Protein AF-A0AAV9D5C4-F1 (afdb_monomer)

Mean predicted aligned error: 12.34 Å

Radius of gyration: 26.37 Å; Cα contacts (8 Å, |Δi|>4): 468; chains: 1; bounding box: 58×40×78 Å

InterPro domains:
  IPR017946 PLC-like phosphodiesterase, TIM beta/alpha-barrel domain superfamily [G3DSA:3.20.20.190] (1-104)
  IPR017946 PLC-like phosphodiesterase, TIM beta/alpha-barrel domain superfamily [G3DSA:3.20.20.190] (105-253)
  IPR017946 PLC-like phosphodiesterase, TIM beta/alpha-barrel domain superfamily [SSF51695] (3-104)
  IPR017946 PLC-like phosphodiesterase, TIM beta/alpha-barrel domain superfamily [SSF51695] (109-248)
  IPR030395 Glycerophosphodiester phosphodiesterase domain [PF03009] (116-249)
  IPR030395 Glycerophosphodiester phosphodiesterase domain [PS51704] (1-108)
  IPR030395 Glycerophosphodiester phosphodiesterase domain [PS51704] (109-254)

Secondary structure (DSSP, 8-state):
-BTTTTB-HHHHTT-HHHHHTT-SEEEEEHHHHS-B-TTS-BPPPPSHHHHHHHTT-EEEEEEE-TTS---GGGTT-HHHHHHHHHS-TTT--SEEEES-THHHHHHTS--B-BTTBTTTS-TTBHHHHHHHHHTT-SEEEEEEEE-TT--EEE-S-SBTTSSB-GGG-HHHHTT-B--TTT-SS-B-BGGGS-HHHHTTSPB----TBGGGTB-S-STTTT-S-B-BHHHHHHHHTTSS-SEEEEE-------

Structure (mmCIF, N/CA/C/O backbone):
data_AF-A0AAV9D5C4-F1
#
_entry.id   AF-A0AAV9D5C4-F1
#
loop_
_atom_site.group_PDB
_atom_site.id
_atom_site.type_symbol
_atom_site.label_atom_id
_atom_site.label_alt_id
_atom_site.label_comp_id
_atom_site.label_asym_id
_atom_site.label_entity_id
_atom_site.label_seq_id
_atom_site.pdbx_PDB_ins_code
_atom_site.Cartn_x
_atom_site.Cartn_y
_atom_site.Cartn_z
_atom_site.occupancy
_atom_site.B_iso_or_equiv
_atom_site.auth_seq_id
_atom_site.auth_comp_id
_atom_site.auth_asym_id
_atom_site.auth_atom_id
_atom_site.pdbx_PDB_model_num
ATOM 1 N N . MET A 1 1 ? -18.519 4.263 42.884 1.00 58.44 1 MET A N 1
ATOM 2 C CA . MET A 1 1 ? -19.832 4.908 42.669 1.00 58.44 1 MET A CA 1
ATOM 3 C C . MET A 1 1 ? -19.578 6.384 42.461 1.00 58.44 1 MET A C 1
ATOM 5 O O . MET A 1 1 ? -18.648 6.895 43.074 1.00 58.44 1 MET A O 1
ATOM 9 N N . GLU A 1 2 ? -20.323 7.026 41.572 1.00 62.34 2 GLU A N 1
ATOM 10 C CA . GLU A 1 2 ? -20.214 8.462 41.340 1.00 62.34 2 GLU A CA 1
ATOM 11 C C . GLU A 1 2 ? -20.940 9.206 42.490 1.00 62.34 2 GLU A C 1
ATOM 13 O O . GLU A 1 2 ? -22.081 8.849 42.806 1.00 62.34 2 GLU A O 1
ATOM 18 N N . PRO A 1 3 ? -20.288 10.163 43.183 1.00 70.81 3 PRO A N 1
ATOM 19 C CA . PRO A 1 3 ? -20.820 10.744 44.420 1.00 70.81 3 PRO A CA 1
ATOM 20 C C . PRO A 1 3 ? -22.093 11.589 44.270 1.00 70.81 3 PRO A C 1
ATOM 22 O O . PRO A 1 3 ? -22.856 11.680 45.227 1.00 70.81 3 PRO A O 1
ATOM 25 N N . SER A 1 4 ? -22.329 12.223 43.117 1.00 73.56 4 SER A N 1
ATOM 26 C CA . SER A 1 4 ? -23.465 13.138 42.917 1.00 73.56 4 SER A CA 1
ATOM 27 C C . SER A 1 4 ? -24.768 12.435 42.517 1.00 73.56 4 SER A C 1
ATOM 29 O O . SER A 1 4 ? -25.855 12.913 42.833 1.00 73.56 4 SER A O 1
ATOM 31 N N . THR A 1 5 ? -24.672 11.271 41.878 1.00 74.25 5 THR A N 1
ATOM 32 C CA . THR A 1 5 ? -25.800 10.470 41.378 1.00 74.25 5 THR A CA 1
ATOM 33 C C . THR A 1 5 ? -26.011 9.177 42.165 1.00 74.25 5 THR A C 1
ATOM 35 O O . THR A 1 5 ? -27.045 8.530 41.999 1.00 74.25 5 THR A O 1
ATOM 38 N N . ASN A 1 6 ? -25.052 8.790 43.017 1.00 82.44 6 ASN A N 1
ATOM 39 C CA . ASN A 1 6 ? -25.028 7.528 43.767 1.00 82.44 6 ASN A CA 1
ATOM 40 C C . ASN A 1 6 ? -25.216 6.280 42.876 1.00 82.44 6 ASN A C 1
ATOM 42 O O . ASN A 1 6 ? -25.772 5.265 43.295 1.00 82.44 6 ASN A O 1
ATOM 46 N N . GLN A 1 7 ? -24.764 6.360 41.622 1.00 76.19 7 GLN A N 1
ATOM 47 C CA . GLN A 1 7 ? -24.806 5.267 40.653 1.00 76.19 7 GLN A CA 1
ATOM 48 C C . GLN A 1 7 ? -23.398 4.727 40.380 1.00 76.19 7 GLN A C 1
ATOM 50 O O . GLN A 1 7 ? -22.386 5.409 40.559 1.00 76.19 7 GLN A O 1
ATOM 55 N N . SER A 1 8 ? -23.294 3.474 39.936 1.00 74.56 8 SER A N 1
ATOM 56 C CA . SER A 1 8 ? -22.035 2.974 39.376 1.00 74.56 8 SER A CA 1
ATOM 57 C C . SER A 1 8 ? -21.810 3.567 37.980 1.00 74.56 8 SER A C 1
ATOM 59 O O . SER A 1 8 ? -22.767 3.819 37.251 1.00 74.56 8 SER A O 1
ATOM 61 N N . TYR A 1 9 ? -20.551 3.735 37.565 1.00 64.50 9 TYR A N 1
ATOM 62 C CA . TYR A 1 9 ? -20.233 4.169 36.197 1.00 64.50 9 TYR A CA 1
ATOM 63 C C . TYR A 1 9 ? -20.839 3.230 35.139 1.00 64.50 9 TYR A C 1
ATOM 65 O O . TYR A 1 9 ? -21.351 3.689 34.125 1.00 64.50 9 TYR A O 1
ATOM 73 N N . ALA A 1 10 ? -20.898 1.925 35.426 1.00 66.38 10 ALA A N 1
ATOM 74 C CA . ALA A 1 10 ? -21.586 0.947 34.583 1.00 66.38 10 ALA A CA 1
ATOM 75 C C . ALA A 1 10 ? -23.109 1.181 34.484 1.00 66.38 10 ALA A C 1
ATOM 77 O O . ALA A 1 10 ? -23.705 0.881 33.455 1.00 66.38 10 ALA A O 1
ATOM 78 N N . SER A 1 11 ? -23.751 1.713 35.531 1.00 72.31 11 SER A N 1
ATOM 79 C CA . SER A 1 11 ? -25.168 2.108 35.507 1.00 72.31 11 SER A CA 1
ATOM 80 C C . SER A 1 11 ? -25.379 3.398 34.714 1.00 72.31 11 SER A C 1
ATOM 82 O O . SER A 1 11 ? -26.323 3.483 33.935 1.00 72.31 11 SER A O 1
ATOM 84 N N . LEU A 1 12 ? -24.476 4.373 34.852 1.00 67.88 12 LEU A N 1
ATOM 85 C CA . LEU A 1 12 ? -24.529 5.630 34.098 1.00 67.88 12 LEU A CA 1
ATOM 86 C C . LEU A 1 12 ? -24.355 5.399 32.590 1.00 67.88 12 LEU A C 1
ATOM 88 O O . LEU A 1 12 ? -25.081 5.995 31.797 1.00 67.88 12 LEU A O 1
ATOM 92 N N . LEU A 1 13 ? -23.486 4.462 32.193 1.00 66.94 13 LEU A N 1
ATOM 93 C CA . LEU A 1 13 ? -23.326 4.035 30.796 1.00 66.94 13 LEU A CA 1
ATOM 94 C C . LEU A 1 13 ? -24.595 3.407 30.189 1.00 66.94 13 LEU A C 1
ATOM 96 O O . LEU A 1 13 ? -24.692 3.321 28.970 1.00 66.94 13 LEU A O 1
ATOM 100 N N . LYS A 1 14 ? -25.595 3.012 30.992 1.00 73.75 14 LYS A N 1
ATOM 101 C CA . LYS A 1 14 ? -26.900 2.560 30.470 1.00 73.75 14 LYS A CA 1
ATOM 102 C C . LYS A 1 14 ? -27.813 3.714 30.049 1.00 73.75 14 LYS A C 1
ATOM 104 O O . LYS A 1 14 ? -28.819 3.465 29.394 1.00 73.75 14 LYS A O 1
ATOM 109 N N . ASN A 1 15 ? -27.490 4.957 30.414 1.00 84.25 15 ASN A N 1
ATOM 110 C CA . ASN A 1 15 ? -28.259 6.143 30.041 1.00 84.25 15 ASN A CA 1
ATOM 111 C C . ASN A 1 15 ? -27.401 7.135 29.242 1.00 84.25 15 ASN A C 1
ATOM 113 O O . ASN A 1 15 ? -27.129 8.260 29.664 1.00 84.25 15 ASN A O 1
ATOM 117 N N . LEU A 1 16 ? -26.977 6.701 28.055 1.00 87.31 16 LEU A N 1
ATOM 118 C CA . LEU A 1 16 ? -26.152 7.500 27.145 1.00 87.31 16 LEU A CA 1
ATOM 119 C C . LEU A 1 16 ? -26.854 8.792 26.695 1.00 87.31 16 LEU A C 1
ATOM 121 O O . LEU A 1 16 ? -26.194 9.803 26.480 1.00 87.31 16 LEU A O 1
ATOM 125 N N . THR A 1 17 ? -28.188 8.802 26.630 1.00 86.19 17 THR A N 1
ATOM 126 C CA . THR A 1 17 ? -28.969 10.008 26.314 1.00 86.19 17 THR A CA 1
ATOM 127 C C . THR A 1 17 ? -28.805 11.095 27.375 1.00 86.19 17 THR A C 1
ATOM 129 O O . THR A 1 17 ? -28.711 12.268 27.026 1.00 86.19 17 THR A O 1
ATOM 132 N N . PHE A 1 18 ? -28.722 10.728 28.658 1.00 85.50 18 PHE A N 1
ATOM 133 C CA . PHE A 1 18 ? -28.401 11.680 29.721 1.00 85.50 18 PHE A CA 1
ATOM 134 C C . PHE A 1 18 ? -26.956 12.175 29.615 1.00 85.50 18 PHE A C 1
ATOM 136 O O . PHE A 1 18 ? -26.721 13.374 29.692 1.00 85.50 18 PHE A O 1
ATOM 143 N N . ILE A 1 19 ? -25.991 11.283 29.361 1.00 84.94 19 ILE A N 1
ATOM 144 C CA . ILE A 1 19 ? -24.582 11.678 29.174 1.00 84.94 19 ILE A CA 1
ATOM 145 C C . ILE A 1 19 ? -24.438 12.684 28.023 1.00 84.94 19 ILE A C 1
ATOM 147 O O . ILE A 1 19 ? -23.718 13.677 28.140 1.00 84.94 19 ILE A O 1
ATOM 151 N N . LYS A 1 20 ? -25.195 12.490 26.938 1.00 89.56 20 LYS A N 1
ATOM 152 C CA . LYS A 1 20 ? -25.193 13.397 25.789 1.00 89.56 20 LYS A CA 1
ATOM 153 C C . LYS A 1 20 ? -25.589 14.837 26.127 1.00 89.56 20 LYS A C 1
ATOM 155 O O . LYS A 1 20 ? -25.179 15.750 25.413 1.00 89.56 20 LYS A O 1
ATOM 160 N N . THR A 1 21 ? -26.342 15.083 27.201 1.00 89.12 21 THR A N 1
ATOM 161 C CA . THR A 1 21 ? -26.753 16.454 27.549 1.00 89.12 21 THR A CA 1
ATOM 162 C C . THR A 1 21 ? -25.593 17.319 28.038 1.00 89.12 21 THR A C 1
ATOM 164 O O . THR A 1 21 ? -25.740 18.537 28.091 1.00 89.12 21 THR A O 1
ATOM 167 N N . PHE A 1 22 ? -24.464 16.716 28.419 1.00 86.00 22 PHE A N 1
ATOM 168 C CA . PHE A 1 22 ? -23.297 17.435 28.939 1.00 86.00 22 PHE A CA 1
ATOM 169 C C . PHE A 1 22 ? -21.955 16.984 28.343 1.00 86.00 22 PHE A C 1
ATOM 171 O O . PHE A 1 22 ? -20.938 17.616 28.622 1.00 86.00 22 PHE A O 1
ATOM 178 N N . ALA A 1 23 ? -21.928 15.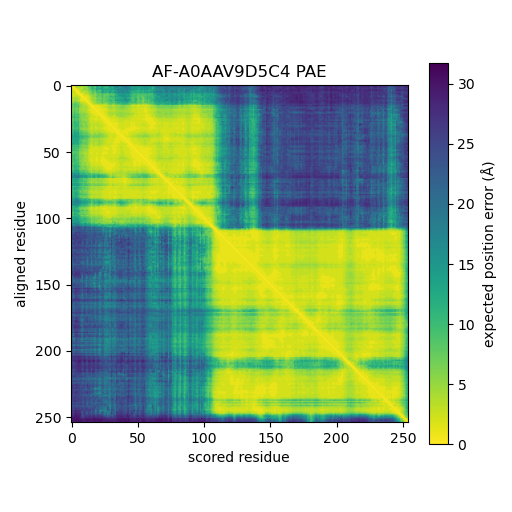932 27.521 1.00 85.62 23 ALA A N 1
ATOM 179 C CA . ALA A 1 23 ? -20.723 15.442 26.860 1.00 85.62 23 ALA A CA 1
ATOM 180 C C . ALA A 1 23 ? -20.915 15.297 25.344 1.00 85.62 23 ALA A C 1
ATOM 182 O O . ALA A 1 23 ? -21.981 14.912 24.858 1.00 85.62 23 ALA A O 1
ATOM 183 N N . SER A 1 24 ? -19.851 15.571 24.587 1.00 89.00 24 SER A N 1
ATOM 184 C CA . SER A 1 24 ? -19.804 15.304 23.142 1.00 89.00 24 SER A CA 1
ATOM 185 C C . SER A 1 24 ? -19.329 13.890 22.824 1.00 89.00 24 SER A C 1
ATOM 187 O O . SER A 1 24 ? -19.754 13.340 21.812 1.00 89.00 24 SER A O 1
ATOM 189 N N . GLY A 1 25 ? -18.538 13.283 23.713 1.00 89.12 25 GLY A N 1
ATOM 190 C CA . GLY A 1 25 ? -18.067 11.915 23.566 1.00 89.12 25 GLY A CA 1
ATOM 191 C C . GLY A 1 25 ? -17.712 11.245 24.887 1.00 89.12 25 GLY A C 1
ATOM 192 O O . GLY A 1 25 ? -17.695 11.885 25.941 1.00 89.12 25 GLY A O 1
ATOM 193 N N . ILE A 1 26 ? -17.449 9.943 24.818 1.00 90.44 26 ILE A N 1
ATOM 194 C CA . ILE A 1 26 ? -17.077 9.095 25.953 1.00 90.44 26 ILE A CA 1
ATOM 195 C C . ILE A 1 26 ? -15.775 8.349 25.667 1.00 90.44 26 ILE A C 1
ATOM 197 O O . ILE A 1 26 ? -15.531 7.923 24.543 1.00 90.44 26 ILE A O 1
ATOM 201 N N . LEU A 1 27 ? -14.957 8.157 26.699 1.00 89.50 27 LEU A N 1
ATOM 202 C CA . LEU A 1 27 ? -13.777 7.296 26.658 1.00 89.50 27 LEU A CA 1
ATOM 203 C C . LEU A 1 27 ? -14.086 6.015 27.436 1.00 89.50 27 LEU A C 1
ATOM 205 O O . LEU A 1 27 ? -14.497 6.092 28.596 1.00 89.50 27 LEU A O 1
ATOM 209 N N . VAL A 1 28 ? -13.911 4.853 26.810 1.00 91.31 28 VAL A N 1
ATOM 210 C CA . VAL A 1 28 ? -14.210 3.551 27.421 1.00 91.31 28 VAL A CA 1
ATOM 211 C C . VAL A 1 28 ? -13.006 2.605 27.347 1.00 91.31 28 VAL A C 1
ATOM 213 O O . VAL A 1 28 ? -12.324 2.572 26.322 1.00 91.31 28 VAL A O 1
ATOM 216 N N . PRO A 1 29 ? -12.746 1.791 28.387 1.00 91.56 29 PRO A N 1
ATOM 217 C CA . PRO A 1 29 ? -11.733 0.741 28.324 1.00 91.56 29 PRO A CA 1
ATOM 218 C C . PRO A 1 29 ? -11.971 -0.214 27.155 1.00 91.56 29 PRO A C 1
ATOM 220 O O . PRO A 1 29 ? -13.111 -0.623 26.910 1.00 91.56 29 PRO A O 1
ATOM 223 N N . LYS A 1 30 ? -10.903 -0.630 26.466 1.00 91.44 30 LYS A N 1
ATOM 224 C CA . LYS A 1 30 ? -10.995 -1.516 25.295 1.00 91.44 30 LYS A CA 1
ATOM 225 C C . LYS A 1 30 ? -11.783 -2.812 25.552 1.00 91.44 30 LYS A C 1
ATOM 227 O O . LYS A 1 30 ? -12.552 -3.247 24.696 1.00 91.44 30 LYS A O 1
ATOM 232 N N . TYR A 1 31 ? -11.707 -3.353 26.770 1.00 91.12 31 TYR A N 1
ATOM 233 C CA . TYR A 1 31 ? -12.421 -4.568 27.194 1.00 91.12 31 TYR A CA 1
ATOM 234 C C . TYR A 1 31 ? -13.945 -4.413 27.307 1.00 91.12 31 TYR A C 1
ATOM 236 O O . TYR A 1 31 ? -14.665 -5.403 27.401 1.00 91.12 31 TYR A O 1
ATOM 244 N N . TYR A 1 32 ? -14.462 -3.182 27.313 1.00 90.88 32 TYR A N 1
ATOM 245 C CA . TYR A 1 32 ? -15.906 -2.927 27.325 1.00 90.88 32 TYR A CA 1
ATOM 246 C C . TYR A 1 32 ? -16.488 -2.991 25.909 1.00 90.88 32 TYR A C 1
ATOM 248 O O . TYR A 1 32 ? -17.692 -3.180 25.750 1.00 90.88 32 TYR A O 1
ATOM 256 N N . ILE A 1 33 ? -15.640 -2.833 24.891 1.00 92.56 33 ILE A N 1
ATOM 257 C CA . ILE A 1 33 ? -15.990 -2.942 23.474 1.00 92.56 33 ILE A CA 1
ATOM 258 C C . ILE A 1 33 ? -15.790 -4.389 23.019 1.00 92.56 33 ILE A C 1
ATOM 260 O O . ILE A 1 33 ? -16.729 -5.020 22.531 1.00 92.56 33 ILE A O 1
ATOM 264 N N . TRP A 1 34 ? -14.585 -4.914 23.246 1.00 93.19 34 TRP A N 1
ATOM 265 C CA . TRP A 1 34 ? -14.177 -6.278 22.933 1.00 93.19 34 TRP A CA 1
ATOM 266 C C . TRP A 1 34 ? -13.792 -7.004 24.226 1.00 93.19 34 TRP A C 1
ATOM 268 O O . TRP A 1 34 ? -12.644 -6.898 24.667 1.00 93.19 34 TRP A O 1
ATOM 278 N N . PRO A 1 35 ? -14.733 -7.713 24.875 1.00 93.75 35 PRO A N 1
ATOM 279 C CA . PRO A 1 35 ? -14.427 -8.445 26.094 1.00 93.75 35 PRO A CA 1
ATOM 280 C C . PRO A 1 35 ? -13.388 -9.536 25.834 1.00 93.75 35 PRO A C 1
ATOM 282 O O . PRO A 1 35 ? -13.275 -10.065 24.727 1.00 93.75 35 PRO A O 1
ATOM 285 N N . VAL A 1 36 ? -12.608 -9.858 26.862 1.00 92.06 36 VAL A N 1
ATOM 286 C CA . VAL A 1 36 ? -11.533 -10.849 26.787 1.00 92.06 36 VAL A CA 1
ATOM 287 C C . VAL A 1 36 ? -11.752 -11.893 27.872 1.00 92.06 36 VAL A C 1
ATOM 289 O O . VAL A 1 36 ? -11.881 -11.568 29.052 1.00 92.06 36 VAL A O 1
ATOM 292 N N . SER A 1 37 ? -11.788 -13.156 27.458 1.00 92.38 37 SER A N 1
ATOM 293 C CA . SER A 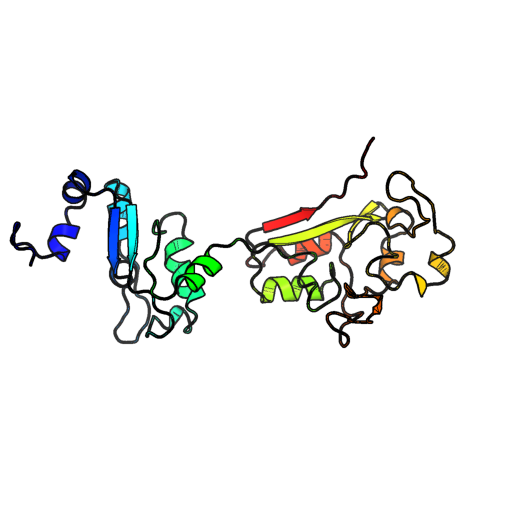1 37 ? -11.908 -14.308 28.350 1.00 92.38 37 SER A CA 1
ATOM 294 C C . SER A 1 37 ? -10.697 -14.424 29.293 1.00 92.38 37 SER A C 1
ATOM 296 O O . SER A 1 37 ? -9.609 -13.940 28.970 1.00 92.38 37 SER A O 1
ATOM 298 N N . PRO A 1 38 ? -10.804 -15.152 30.422 1.00 91.56 38 PRO A N 1
ATOM 299 C CA . PRO A 1 38 ? -9.662 -15.408 31.308 1.00 91.56 38 PRO A CA 1
ATOM 300 C C . PRO A 1 38 ? -8.469 -16.101 30.628 1.00 91.56 38 PRO A C 1
ATOM 302 O O . PRO A 1 38 ? -7.352 -16.044 31.131 1.00 91.56 38 PRO A O 1
ATOM 305 N N . THR A 1 39 ? -8.697 -16.753 29.485 1.00 90.00 39 THR A N 1
ATOM 306 C CA . THR A 1 39 ? -7.664 -17.368 28.639 1.00 90.00 39 THR A CA 1
ATOM 307 C C . THR A 1 39 ? -7.045 -16.405 27.618 1.00 90.00 39 THR A C 1
ATOM 309 O O . THR A 1 39 ? -6.319 -16.854 26.738 1.00 90.00 39 THR A O 1
ATOM 312 N N . LEU A 1 40 ? -7.326 -15.101 27.727 1.00 84.75 40 LEU A N 1
ATOM 313 C CA . LEU A 1 40 ? -6.828 -14.029 26.858 1.00 84.75 40 LEU A CA 1
ATOM 314 C C . LEU A 1 40 ? -7.281 -14.125 25.392 1.00 84.75 40 LEU A C 1
ATOM 316 O O . LEU A 1 40 ? -6.570 -13.695 24.492 1.00 84.75 40 LEU A O 1
ATOM 320 N N . TYR A 1 41 ? -8.484 -14.640 25.139 1.00 90.19 41 TYR A N 1
ATOM 321 C CA . TYR A 1 41 ? -9.107 -14.611 23.809 1.00 90.19 41 TYR A CA 1
ATOM 322 C C . TYR A 1 41 ? -10.307 -13.671 23.778 1.00 90.19 41 TYR A C 1
ATOM 324 O O . TYR A 1 41 ? -11.047 -13.603 24.761 1.00 90.19 41 TYR A O 1
ATOM 332 N N . LEU A 1 42 ? -10.499 -12.990 22.647 1.00 91.25 42 LEU A N 1
ATOM 333 C CA . LEU A 1 42 ? -11.642 -12.118 22.388 1.00 91.25 42 LEU A CA 1
ATOM 334 C C . LEU A 1 42 ? -12.956 -12.896 22.485 1.00 91.25 42 LEU A C 1
ATOM 336 O O . LEU A 1 42 ? -13.090 -14.002 21.958 1.00 91.25 42 LEU A O 1
ATOM 340 N N . GLU A 1 43 ? -13.936 -12.271 23.115 1.00 93.94 43 GLU A N 1
ATOM 341 C CA . GLU A 1 43 ? -15.334 -12.684 23.140 1.00 93.94 43 GLU A CA 1
ATOM 342 C C . GLU A 1 43 ? -16.157 -11.814 22.169 1.00 93.94 43 GLU A C 1
ATOM 344 O O . GLU A 1 43 ? -15.638 -10.840 21.608 1.00 93.94 43 GLU A O 1
ATOM 349 N N . PRO A 1 44 ? -17.442 -12.138 21.922 1.00 93.31 44 PRO A N 1
ATOM 350 C CA . PRO A 1 44 ? -18.288 -11.310 21.071 1.00 93.31 44 PRO A CA 1
ATOM 351 C C . PRO A 1 44 ? -18.325 -9.843 21.526 1.00 93.31 44 PRO A C 1
ATOM 353 O O . PRO A 1 44 ? -18.531 -9.556 22.707 1.00 93.31 44 PRO A O 1
ATOM 356 N N . ARG A 1 45 ? -18.167 -8.917 20.569 1.00 91.31 45 ARG A N 1
ATOM 357 C CA . ARG A 1 45 ? -18.254 -7.470 20.821 1.00 91.31 45 ARG A CA 1
ATOM 358 C C . ARG A 1 45 ? -19.576 -7.068 21.462 1.00 91.31 45 ARG A C 1
ATOM 360 O O . ARG A 1 45 ? -20.631 -7.624 21.149 1.00 91.31 45 ARG A O 1
ATOM 367 N N . THR A 1 46 ? -19.522 -6.049 22.310 1.00 92.38 46 THR A N 1
ATOM 368 C CA . THR A 1 46 ? -20.714 -5.459 22.931 1.00 92.38 46 THR A CA 1
ATOM 369 C C . THR A 1 46 ? -21.387 -4.447 21.996 1.00 92.38 46 THR A C 1
ATOM 371 O O . THR A 1 46 ? -20.860 -4.098 20.945 1.00 92.38 46 THR A O 1
ATOM 374 N N . SER A 1 47 ? -22.562 -3.932 22.368 1.00 92.81 47 SER A N 1
ATOM 375 C CA . SER A 1 47 ? -23.264 -2.894 21.598 1.00 92.81 47 SER A CA 1
ATOM 376 C C . SER A 1 47 ? -22.792 -1.465 21.896 1.00 92.81 47 SER A C 1
ATOM 378 O O . SER A 1 47 ? -23.305 -0.526 21.285 1.00 92.81 47 SER A O 1
ATOM 380 N N . VAL A 1 48 ? -21.814 -1.271 22.794 1.00 91.31 48 VAL A N 1
ATOM 381 C CA . VAL A 1 48 ? -21.483 0.047 23.372 1.00 91.31 48 VAL A CA 1
ATOM 382 C C . VAL A 1 48 ? -21.155 1.112 22.320 1.00 91.31 48 VAL A C 1
ATOM 384 O O . VAL A 1 48 ? -21.626 2.241 22.434 1.00 91.31 48 VAL A O 1
ATOM 387 N N . VAL A 1 49 ? -20.424 0.746 21.260 1.00 92.56 49 VAL A N 1
ATOM 388 C CA . VAL A 1 49 ? -20.083 1.657 20.153 1.00 92.56 49 VAL A CA 1
ATOM 389 C C . VAL A 1 49 ? -21.341 2.098 19.414 1.00 92.56 49 VAL A C 1
ATOM 391 O O . VAL A 1 49 ? -21.584 3.290 19.227 1.00 92.56 49 VAL A O 1
ATOM 394 N N . THR A 1 50 ? -22.186 1.137 19.037 1.00 93.12 50 THR A N 1
ATOM 395 C CA . THR A 1 50 ? -23.428 1.431 18.316 1.00 93.12 50 THR A CA 1
ATOM 396 C C . THR A 1 50 ? -24.421 2.217 19.166 1.00 93.12 50 THR A C 1
ATOM 398 O O . THR A 1 50 ? -25.117 3.085 18.642 1.00 93.12 50 THR A O 1
ATOM 401 N N . ASP A 1 51 ? -24.477 1.957 20.472 1.00 92.69 51 ASP A N 1
ATOM 402 C CA . ASP A 1 51 ? -25.385 2.642 21.388 1.00 92.69 51 ASP A CA 1
ATOM 403 C C . ASP A 1 51 ? -24.935 4.090 21.642 1.00 92.69 51 ASP A C 1
ATOM 405 O O . ASP A 1 51 ? -25.770 4.996 21.628 1.00 92.69 51 ASP A O 1
ATOM 409 N N . ALA A 1 52 ? -23.625 4.339 21.780 1.00 91.81 52 ALA A N 1
ATOM 410 C CA . ALA A 1 52 ? -23.065 5.690 21.886 1.00 91.81 52 ALA A CA 1
ATOM 411 C C . ALA A 1 52 ? -23.351 6.516 20.630 1.00 91.81 52 ALA A C 1
ATOM 413 O O . ALA A 1 52 ? -23.886 7.625 20.720 1.00 91.81 52 ALA A O 1
ATOM 414 N N . ARG A 1 53 ? -23.117 5.930 19.452 1.00 91.62 53 ARG A N 1
ATOM 415 C CA . ARG A 1 53 ? -23.387 6.581 18.169 1.00 91.62 53 ARG A CA 1
ATOM 416 C C . ARG A 1 53 ? -24.874 6.899 17.985 1.00 91.62 53 ARG A C 1
ATOM 418 O O . ARG A 1 53 ? -25.211 8.013 17.590 1.00 91.62 53 ARG A O 1
ATOM 425 N N . LYS A 1 54 ? -25.781 5.979 18.344 1.00 93.06 54 LYS A N 1
ATOM 426 C CA . LYS A 1 54 ? -27.240 6.230 18.346 1.00 93.06 54 LYS A CA 1
ATOM 427 C C . LYS A 1 54 ? -27.648 7.354 19.300 1.00 93.06 54 LYS A C 1
ATOM 429 O O . LYS A 1 54 ? -28.590 8.083 19.005 1.00 93.06 54 LYS A O 1
ATOM 434 N N . ALA A 1 55 ? -26.949 7.504 20.424 1.00 93.12 55 ALA A N 1
ATOM 435 C CA . ALA A 1 55 ? -27.150 8.607 21.360 1.00 93.12 55 ALA A CA 1
ATOM 436 C C . ALA A 1 55 ? -26.500 9.930 20.899 1.00 93.12 55 ALA A C 1
ATOM 438 O O . ALA A 1 55 ? -26.642 10.941 21.584 1.00 93.12 55 ALA A O 1
ATOM 439 N N . GLY A 1 56 ? -25.804 9.951 19.755 1.00 93.06 56 GLY A N 1
ATOM 440 C CA . GLY A 1 56 ? -25.114 11.131 19.227 1.00 93.06 56 GLY A CA 1
ATOM 441 C C . GLY A 1 56 ? -23.820 11.480 19.968 1.00 93.06 56 GLY A C 1
ATOM 442 O O . GLY A 1 56 ? -23.419 12.648 19.975 1.00 93.06 56 GLY A O 1
ATOM 443 N N . LEU A 1 57 ? -23.208 10.506 20.642 1.00 92.00 57 LEU A N 1
ATOM 444 C CA . LEU A 1 57 ? -21.913 10.633 21.306 1.00 92.00 57 LEU A CA 1
ATOM 445 C C . LEU A 1 57 ? -20.804 10.089 20.404 1.00 92.00 57 LEU A C 1
ATOM 447 O O . LEU A 1 57 ? -20.956 9.017 19.820 1.00 92.00 57 LEU A O 1
ATOM 451 N N . GLU A 1 58 ? -19.681 10.800 20.360 1.00 92.56 58 GLU A N 1
ATOM 452 C CA . GLU A 1 58 ? -18.406 10.221 19.933 1.00 92.56 58 GLU A CA 1
ATOM 453 C C . GLU A 1 58 ? -17.954 9.176 20.966 1.00 92.56 58 GLU A C 1
ATOM 455 O O . GLU A 1 58 ? -18.239 9.290 22.163 1.00 92.56 58 GLU A O 1
ATOM 460 N N . ILE A 1 59 ? -17.239 8.151 20.531 1.00 92.81 59 ILE A N 1
ATOM 461 C CA . ILE A 1 59 ? -16.702 7.110 21.398 1.00 92.81 59 ILE A CA 1
ATOM 462 C C . ILE A 1 59 ? -15.226 6.889 21.107 1.00 92.81 59 ILE A C 1
ATOM 464 O O . ILE A 1 59 ? -14.820 6.695 19.970 1.00 92.81 59 ILE A O 1
ATOM 468 N N . TYR A 1 60 ? -14.430 6.880 22.166 1.00 93.50 60 TYR A N 1
ATOM 469 C CA . TYR A 1 60 ? -12.991 6.677 22.134 1.00 93.50 60 TYR A CA 1
ATOM 470 C C . TYR A 1 60 ? -12.644 5.454 22.983 1.00 93.50 60 TYR A C 1
ATOM 472 O O . TYR A 1 60 ? -13.254 5.235 24.033 1.00 93.50 60 TYR A O 1
ATOM 480 N N . ALA A 1 61 ? -11.661 4.661 22.564 1.00 93.25 61 ALA A N 1
ATOM 481 C CA . ALA A 1 61 ? -11.209 3.494 23.322 1.00 93.25 61 ALA A CA 1
ATOM 482 C C . ALA A 1 61 ? -9.898 3.785 24.073 1.00 93.25 61 ALA A C 1
ATOM 484 O O . ALA A 1 61 ? -9.007 4.431 23.531 1.00 93.25 61 ALA A O 1
ATOM 485 N N . SER A 1 62 ? -9.756 3.305 25.307 1.00 90.75 62 SER A N 1
ATOM 486 C CA . SER A 1 62 ? -8.551 3.472 26.135 1.00 90.75 62 SER A CA 1
ATOM 487 C C . SER A 1 62 ? -7.891 2.143 26.499 1.00 90.75 62 SER A C 1
ATOM 489 O O . SER A 1 62 ? -8.434 1.075 26.223 1.00 90.75 62 SER A O 1
ATOM 491 N N . GLU A 1 63 ? -6.756 2.229 27.202 1.00 88.25 63 GLU A N 1
ATOM 492 C CA . GLU A 1 63 ? -5.957 1.091 27.695 1.00 88.25 63 GLU A CA 1
ATOM 493 C C . GLU A 1 63 ? -5.190 0.348 26.591 1.00 88.25 63 GLU A C 1
ATOM 495 O O . GLU A 1 63 ? -5.011 -0.873 26.628 1.00 88.25 63 GLU A O 1
ATOM 500 N N . PHE A 1 64 ? -4.709 1.100 25.601 1.00 88.75 64 PHE A N 1
ATOM 501 C CA . PHE A 1 64 ? -3.772 0.585 24.612 1.00 88.75 64 PHE A CA 1
ATOM 502 C C . PHE A 1 64 ? -2.329 0.840 25.041 1.00 88.75 64 PHE A C 1
ATOM 504 O O . PHE A 1 64 ? -1.923 1.984 25.255 1.00 88.75 64 PHE A O 1
ATOM 511 N N . ALA A 1 65 ? -1.555 -0.237 25.107 1.00 86.00 65 ALA A N 1
ATOM 512 C CA . ALA A 1 65 ? -0.140 -0.220 25.433 1.00 86.00 65 ALA A CA 1
ATOM 513 C C . ALA A 1 65 ? 0.557 -1.371 24.700 1.00 86.00 65 ALA A C 1
ATOM 515 O O . ALA A 1 65 ? 0.029 -2.482 24.645 1.00 86.00 65 ALA A O 1
ATOM 516 N N . ASN A 1 66 ? 1.732 -1.106 24.128 1.00 82.19 66 ASN A N 1
ATOM 517 C CA . ASN A 1 66 ? 2.468 -2.095 23.336 1.00 82.19 66 ASN A CA 1
ATOM 518 C C . ASN A 1 66 ? 3.176 -3.143 24.212 1.00 82.19 66 ASN A C 1
ATOM 520 O O . ASN A 1 66 ? 3.503 -4.227 23.741 1.00 82.19 66 ASN A O 1
ATOM 524 N N . ASP A 1 67 ? 3.452 -2.800 25.466 1.00 82.69 67 ASP A N 1
ATOM 525 C CA . ASP A 1 67 ? 4.197 -3.581 26.456 1.00 82.69 67 ASP A CA 1
ATOM 526 C C . ASP A 1 67 ? 3.286 -4.236 27.512 1.00 82.69 67 ASP A C 1
ATOM 528 O O . ASP A 1 67 ? 3.759 -4.762 28.522 1.00 82.69 67 ASP A O 1
ATOM 532 N N . ALA A 1 68 ? 1.975 -4.238 27.267 1.00 78.62 68 ALA A N 1
ATOM 533 C CA . ALA A 1 68 ? 0.976 -4.890 28.101 1.00 78.62 68 ALA A CA 1
ATOM 534 C C . ALA A 1 68 ? 0.456 -6.186 27.460 1.00 78.62 68 ALA A C 1
ATOM 536 O O . ALA A 1 68 ? 0.625 -6.443 26.271 1.00 78.62 68 ALA A O 1
ATOM 537 N N . HIS A 1 69 ? -0.222 -7.010 28.260 1.00 72.31 69 HIS A N 1
ATOM 538 C CA . HIS A 1 69 ? -0.923 -8.181 27.738 1.00 72.31 69 HIS A CA 1
ATOM 539 C C . HIS A 1 69 ? -2.220 -7.737 27.051 1.00 72.31 69 HIS A C 1
ATOM 541 O O . HIS A 1 69 ? -3.014 -6.996 27.630 1.00 72.31 69 HIS A O 1
ATOM 547 N N . PHE A 1 70 ? -2.451 -8.230 25.840 1.00 82.06 70 PHE A N 1
ATOM 548 C CA . PHE A 1 70 ? -3.702 -8.090 25.098 1.00 82.06 70 PHE A CA 1
ATOM 549 C C . PHE A 1 70 ? -4.079 -9.426 24.449 1.00 82.06 70 PHE A C 1
ATOM 551 O O . PHE A 1 70 ? -3.352 -10.413 24.578 1.00 82.06 70 PHE A O 1
ATOM 558 N N . ALA A 1 71 ? -5.257 -9.492 23.827 1.00 87.06 71 ALA A N 1
ATOM 559 C CA . ALA A 1 71 ? -5.829 -10.757 23.381 1.00 87.06 71 ALA A CA 1
ATOM 560 C C . ALA A 1 71 ? -4.932 -11.497 22.369 1.00 87.06 71 ALA A C 1
ATOM 562 O O . ALA A 1 71 ? -4.429 -10.909 21.411 1.00 87.06 71 ALA A O 1
ATOM 563 N N . TYR A 1 72 ? -4.807 -12.817 22.528 1.00 86.88 72 TYR A N 1
ATOM 564 C CA . TYR A 1 72 ? -4.022 -13.690 21.649 1.00 86.88 72 TYR A CA 1
ATOM 565 C C . TYR A 1 72 ? -4.532 -13.736 20.212 1.00 86.88 72 TYR A C 1
ATOM 567 O O . TYR A 1 72 ? -3.775 -14.087 19.311 1.00 86.88 72 TYR A O 1
ATOM 575 N N . ASN A 1 73 ? -5.773 -13.313 19.968 1.00 89.25 73 ASN A N 1
ATOM 576 C CA . ASN A 1 73 ? -6.304 -13.109 18.622 1.00 89.25 73 ASN A CA 1
ATOM 577 C C . ASN A 1 73 ? -5.437 -12.160 17.783 1.00 89.25 73 ASN A C 1
ATOM 579 O O . ASN A 1 73 ? -5.354 -12.340 16.573 1.00 89.25 73 ASN A O 1
ATOM 583 N N . TYR A 1 74 ? -4.772 -11.192 18.418 1.00 85.38 74 TYR A N 1
ATOM 584 C CA . TYR A 1 74 ? -3.875 -10.255 17.744 1.00 85.38 74 TYR A CA 1
ATOM 585 C C . TYR A 1 74 ? -2.433 -10.769 17.656 1.00 85.38 74 TYR A C 1
ATOM 587 O O . TYR A 1 74 ? -1.578 -10.077 17.127 1.00 85.38 74 TYR A O 1
ATOM 595 N N . SER A 1 75 ? -2.126 -11.969 18.165 1.00 83.44 75 SER A N 1
ATOM 596 C CA . SER A 1 75 ? -0.778 -12.564 18.130 1.00 83.44 75 SER A CA 1
ATOM 597 C C . SER A 1 75 ? 0.335 -11.649 18.669 1.00 83.44 75 SER A C 1
ATOM 599 O O . SER A 1 75 ? 1.452 -11.672 18.160 1.00 83.44 75 SER A O 1
ATOM 601 N N . TYR A 1 76 ? 0.039 -10.853 19.703 1.00 76.19 76 TYR A N 1
ATOM 602 C CA . TYR A 1 76 ? 0.941 -9.827 20.251 1.00 76.19 76 TYR A CA 1
ATOM 603 C C . TYR A 1 76 ? 1.361 -8.727 19.258 1.00 76.19 76 TYR A C 1
ATOM 605 O O . TYR A 1 76 ? 2.325 -8.008 19.512 1.00 76.19 76 TYR A O 1
ATOM 613 N N . ASP A 1 77 ? 0.634 -8.559 18.155 1.00 86.62 77 ASP A N 1
ATOM 614 C CA . ASP A 1 77 ? 0.789 -7.426 17.253 1.00 86.62 77 ASP A CA 1
ATOM 615 C C . ASP A 1 77 ? -0.096 -6.256 17.726 1.00 86.62 77 ASP A C 1
ATOM 617 O O . ASP A 1 77 ? -1.329 -6.334 17.637 1.00 86.62 77 ASP A O 1
ATOM 621 N N . PRO A 1 78 ? 0.497 -5.161 18.237 1.00 86.81 78 PRO A N 1
ATOM 622 C CA . PRO A 1 78 ? -0.279 -4.022 18.691 1.00 86.81 78 PRO A CA 1
ATOM 623 C C . PRO A 1 78 ? -0.980 -3.318 17.523 1.00 86.81 78 PRO A C 1
ATOM 625 O O . PRO A 1 78 ? -2.086 -2.827 17.714 1.00 86.81 78 PRO A O 1
ATOM 628 N N . ILE A 1 79 ? -0.412 -3.306 16.308 1.00 88.31 79 ILE A N 1
ATOM 629 C CA . ILE A 1 79 ? -1.047 -2.693 15.127 1.00 88.31 79 ILE A CA 1
ATOM 630 C C . ILE A 1 79 ? -2.352 -3.420 14.798 1.00 88.31 79 ILE A C 1
ATOM 632 O O . ILE A 1 79 ? -3.385 -2.771 14.626 1.00 88.31 79 ILE A O 1
ATOM 636 N N . ALA A 1 80 ? -2.327 -4.756 14.789 1.00 88.69 80 ALA A N 1
ATOM 637 C CA . ALA A 1 80 ? -3.525 -5.570 14.596 1.00 88.69 80 ALA A CA 1
ATOM 638 C C . ALA A 1 80 ? -4.590 -5.299 15.674 1.00 88.69 80 ALA A C 1
ATOM 640 O O . ALA A 1 80 ? -5.779 -5.218 15.353 1.00 88.69 80 ALA A O 1
ATOM 641 N N . GLU A 1 81 ? -4.174 -5.101 16.934 1.00 91.75 81 GLU A N 1
ATOM 642 C CA . GLU A 1 81 ? -5.085 -4.672 17.997 1.00 91.75 81 GLU A CA 1
ATOM 643 C C . GLU A 1 81 ? -5.717 -3.315 17.660 1.00 91.75 81 GLU A C 1
ATOM 645 O O . GLU A 1 81 ? -6.941 -3.245 17.610 1.00 91.75 81 GLU A O 1
ATOM 650 N N . TYR A 1 82 ? -4.943 -2.259 17.375 1.00 91.00 82 TYR A N 1
ATOM 651 C CA . TYR A 1 82 ? -5.508 -0.934 17.060 1.00 91.00 82 TYR A CA 1
ATOM 652 C C . TYR A 1 82 ? -6.493 -0.996 15.889 1.00 91.00 82 TYR A C 1
ATOM 654 O O . TYR A 1 82 ? -7.606 -0.478 16.007 1.00 91.00 82 TYR A O 1
ATOM 662 N N . LEU A 1 83 ? -6.127 -1.679 14.798 1.00 87.94 83 LEU A N 1
ATOM 663 C CA . LEU A 1 83 ? -6.966 -1.827 13.604 1.00 87.94 83 LEU A CA 1
ATOM 664 C C . LEU A 1 83 ? -8.339 -2.437 13.919 1.00 87.94 83 LEU A C 1
ATOM 666 O O . LEU A 1 83 ? -9.341 -1.998 13.355 1.00 87.94 83 LEU A O 1
ATOM 670 N N . SER A 1 84 ? -8.425 -3.381 14.860 1.00 89.81 84 SER A N 1
ATOM 671 C CA . SER A 1 84 ? -9.696 -4.018 15.247 1.00 89.81 84 SER A CA 1
ATOM 672 C C . SER A 1 84 ? -10.726 -3.064 15.876 1.00 89.81 84 SER A C 1
ATOM 674 O O . SER A 1 84 ? -11.915 -3.387 15.936 1.00 89.81 84 SER A O 1
ATOM 676 N N . PHE A 1 85 ? -10.289 -1.887 16.336 1.00 91.56 85 PHE A N 1
ATOM 677 C CA . PHE A 1 85 ? -11.157 -0.855 16.906 1.00 91.56 85 PHE A CA 1
ATOM 678 C C . PHE A 1 85 ? -11.503 0.252 15.909 1.00 91.56 85 PHE A C 1
ATOM 680 O O . PHE A 1 85 ? -12.469 0.970 16.147 1.00 91.56 85 PHE A O 1
ATOM 687 N N . ILE A 1 86 ? -10.747 0.412 14.818 1.00 87.94 86 ILE A N 1
ATOM 688 C CA . ILE A 1 86 ? -10.862 1.578 13.921 1.00 87.94 86 ILE A CA 1
ATOM 689 C C . ILE A 1 86 ? -11.156 1.231 12.455 1.00 87.94 86 ILE A C 1
ATOM 691 O O . ILE A 1 86 ? -11.509 2.130 11.692 1.00 87.94 86 ILE A O 1
ATOM 695 N N . ASN A 1 87 ? -11.084 -0.042 12.056 1.00 81.06 87 ASN A N 1
ATOM 696 C CA . ASN A 1 87 ? -11.198 -0.471 10.656 1.00 81.06 87 ASN A CA 1
ATOM 697 C C . ASN A 1 87 ? -12.567 -1.090 10.266 1.00 81.06 87 ASN A C 1
ATOM 699 O O . ASN A 1 87 ? -12.684 -1.710 9.212 1.00 81.06 87 ASN A O 1
ATOM 703 N N . ASP A 1 88 ? -13.613 -0.958 11.092 1.00 79.06 88 ASP A N 1
ATOM 704 C CA . ASP A 1 88 ? -14.974 -1.452 10.805 1.00 79.06 88 ASP A CA 1
ATOM 705 C C . ASP A 1 88 ? -15.949 -0.282 10.573 1.00 79.06 88 ASP A C 1
ATOM 707 O O . ASP A 1 88 ? -16.282 0.473 11.483 1.00 79.06 88 ASP A O 1
ATOM 711 N N . THR A 1 89 ? -16.494 -0.151 9.363 1.00 68.88 89 THR A N 1
ATOM 712 C CA . THR A 1 89 ? -17.386 0.966 8.999 1.00 68.88 89 THR A CA 1
ATOM 713 C C . THR A 1 89 ? -18.645 1.098 9.864 1.00 68.88 89 THR A C 1
ATOM 715 O O . THR A 1 89 ? -19.185 2.197 9.978 1.00 68.88 89 THR A O 1
ATOM 718 N N . GLU A 1 90 ? -19.134 0.014 10.471 1.00 74.44 90 GLU A N 1
ATOM 719 C CA . GLU A 1 90 ? -20.317 0.045 11.341 1.00 74.44 90 GLU A CA 1
ATOM 720 C C . GLU A 1 90 ? -19.955 0.140 12.831 1.00 74.44 90 GLU A C 1
ATOM 722 O O . GLU A 1 90 ? -20.754 0.638 13.633 1.00 74.44 90 GLU A O 1
ATOM 727 N N . PHE A 1 91 ? -18.755 -0.312 13.210 1.00 83.31 91 PHE A N 1
ATOM 728 C CA . PHE A 1 91 ? -18.371 -0.526 14.607 1.00 83.31 91 PHE A CA 1
ATOM 729 C C . PHE A 1 91 ? -17.054 0.145 15.040 1.00 83.31 91 PHE A C 1
ATOM 731 O O . PHE A 1 91 ? -16.602 -0.065 16.163 1.00 83.31 91 PHE A O 1
ATOM 738 N N . SER A 1 92 ? -16.447 0.992 14.211 1.00 90.44 92 SER A N 1
ATOM 739 C CA . SER A 1 92 ? -15.246 1.732 14.609 1.00 90.44 92 SER A CA 1
ATOM 740 C C . SER A 1 92 ? -15.520 2.747 15.713 1.00 90.44 92 SER A C 1
ATOM 742 O O . SER A 1 92 ? -16.562 3.415 15.711 1.00 90.44 92 SER A O 1
ATOM 744 N N . VAL A 1 93 ? -14.556 2.892 16.623 1.00 92.56 93 VAL A N 1
ATOM 745 C CA . VAL A 1 93 ? -14.455 4.050 17.519 1.00 92.56 93 VAL A CA 1
ATOM 746 C C . VAL A 1 93 ? -13.906 5.261 16.770 1.00 92.56 93 VAL A C 1
ATOM 748 O O . VAL A 1 93 ? -13.232 5.123 15.752 1.00 92.56 93 VAL A O 1
ATOM 751 N N . ASP A 1 94 ? -14.181 6.452 17.288 1.00 90.94 94 ASP A N 1
ATOM 752 C CA . ASP A 1 94 ? -13.779 7.725 16.684 1.00 90.94 94 ASP A CA 1
ATOM 753 C C . ASP A 1 94 ? -12.318 8.096 17.028 1.00 90.94 94 ASP A C 1
ATOM 755 O O . ASP A 1 94 ? -11.726 8.985 16.418 1.00 90.94 94 ASP A O 1
ATOM 759 N N . GLY A 1 95 ? -11.698 7.377 17.972 1.00 89.19 95 GLY A N 1
ATOM 760 C CA . GLY A 1 95 ? -10.265 7.451 18.248 1.00 89.19 95 GLY A CA 1
ATOM 761 C C . GLY A 1 95 ? -9.817 6.558 19.405 1.00 89.19 95 GLY A C 1
ATOM 762 O O . GLY A 1 95 ? -10.624 5.894 20.060 1.00 89.19 95 GLY A O 1
ATOM 763 N N . VAL A 1 96 ? -8.511 6.553 19.673 1.00 90.50 96 VAL A N 1
ATOM 764 C CA . VAL A 1 96 ? -7.902 5.751 20.743 1.00 90.50 96 VAL A CA 1
ATOM 765 C C . VAL A 1 96 ? -7.014 6.599 21.649 1.00 90.50 96 VAL A C 1
ATOM 767 O O . VAL A 1 96 ? -6.309 7.497 21.190 1.00 90.50 96 VAL A O 1
ATOM 770 N N . LEU A 1 97 ? -7.024 6.284 22.941 1.00 88.62 97 LEU A N 1
ATOM 771 C CA . LEU A 1 97 ? -6.056 6.758 23.921 1.00 88.62 97 LEU A CA 1
ATOM 772 C C . LEU A 1 97 ? -5.001 5.668 24.126 1.00 88.62 97 LEU A C 1
ATOM 774 O O . LEU A 1 97 ? -5.322 4.563 24.567 1.00 88.62 97 LEU A O 1
ATOM 778 N N . SER A 1 98 ? -3.754 5.998 23.803 1.00 88.81 98 SER A N 1
ATOM 779 C CA . SER A 1 98 ? -2.623 5.073 23.819 1.00 88.81 98 SER A CA 1
ATOM 780 C C . SER A 1 98 ? -1.425 5.678 24.539 1.00 88.81 98 SER A C 1
ATOM 782 O O . SER A 1 98 ? -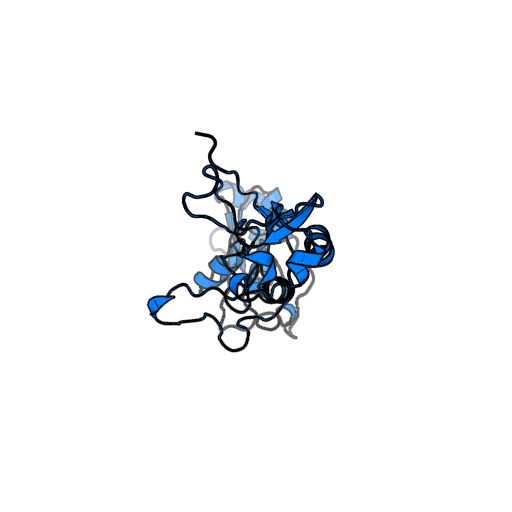1.125 6.860 24.358 1.00 88.81 98 SER A O 1
ATOM 784 N N . ASP A 1 99 ? -0.701 4.832 25.271 1.00 81.62 99 ASP A N 1
ATOM 785 C CA . ASP A 1 99 ? 0.589 5.173 25.879 1.00 81.62 99 ASP A CA 1
ATOM 786 C C . ASP A 1 99 ? 1.727 5.222 24.835 1.00 81.62 99 ASP A C 1
ATOM 788 O O . ASP A 1 99 ? 2.804 5.760 25.095 1.00 81.62 99 ASP A O 1
ATOM 792 N N . PHE A 1 100 ? 1.478 4.714 23.618 1.00 81.88 100 PHE A N 1
ATOM 793 C CA . PHE A 1 100 ? 2.427 4.649 22.502 1.00 81.88 100 PHE A CA 1
ATOM 794 C C . PHE A 1 100 ? 1.842 5.295 21.232 1.00 81.88 100 PHE A C 1
ATOM 796 O O . PHE A 1 100 ? 1.509 4.578 20.288 1.00 81.88 100 PHE A O 1
ATOM 803 N N . PRO A 1 101 ? 1.755 6.638 21.139 1.00 74.56 101 PRO A N 1
ATOM 804 C CA . PRO A 1 101 ? 1.037 7.333 20.059 1.00 74.56 101 PRO A CA 1
ATOM 805 C C . PRO A 1 101 ? 1.519 7.046 18.625 1.00 74.56 101 PRO A C 1
ATOM 807 O O . PRO A 1 101 ? 0.751 7.209 17.678 1.00 74.56 101 PRO A O 1
ATOM 810 N N . ILE A 1 102 ? 2.772 6.608 18.436 1.00 78.31 102 ILE A N 1
ATOM 811 C CA . ILE A 1 102 ? 3.306 6.237 17.110 1.00 78.31 102 ILE A CA 1
ATOM 812 C C . ILE A 1 102 ? 2.584 5.007 16.546 1.00 78.31 102 ILE A C 1
ATOM 814 O O . ILE A 1 102 ? 2.342 4.947 15.345 1.00 78.31 102 ILE A O 1
ATOM 818 N N . THR A 1 103 ? 2.211 4.050 17.393 1.00 79.25 103 THR A N 1
ATOM 819 C CA . THR A 1 103 ? 1.596 2.787 16.968 1.00 79.25 103 THR A CA 1
ATOM 820 C C . THR A 1 103 ? 0.239 2.991 16.286 1.00 79.25 103 THR A C 1
ATOM 822 O O . THR A 1 103 ? 0.109 2.583 15.133 1.00 79.25 103 THR A O 1
ATOM 825 N N . PRO A 1 104 ? -0.756 3.676 16.894 1.00 74.12 104 PRO A N 1
ATOM 826 C CA . PRO A 1 104 ? -2.003 3.969 16.196 1.00 74.12 104 PRO A CA 1
ATOM 827 C C . PRO A 1 104 ? -1.798 4.933 15.023 1.00 74.12 104 PRO A C 1
ATOM 829 O O . PRO A 1 104 ? -2.487 4.803 14.022 1.00 74.12 104 PRO A O 1
ATOM 832 N N . SER A 1 105 ? -0.831 5.859 15.094 1.00 71.00 105 SER A N 1
ATOM 833 C CA . SER A 1 105 ? -0.505 6.735 13.958 1.00 71.00 105 SER A CA 1
ATOM 834 C C . SER A 1 105 ? -0.080 5.924 12.730 1.00 71.00 105 SER A C 1
ATOM 836 O O . SER A 1 105 ? -0.592 6.155 11.641 1.00 71.00 105 SER A O 1
ATOM 838 N N . ALA A 1 106 ? 0.779 4.915 12.908 1.00 67.06 106 ALA A N 1
ATOM 839 C CA . ALA A 1 106 ? 1.185 4.006 11.839 1.00 67.06 106 ALA A CA 1
ATOM 840 C C . ALA A 1 106 ? 0.041 3.096 11.356 1.00 67.06 106 ALA A C 1
ATOM 842 O O . ALA A 1 106 ? -0.009 2.780 10.173 1.00 67.06 106 ALA A O 1
ATOM 843 N N . ALA A 1 107 ? -0.897 2.724 12.236 1.00 66.94 107 ALA A N 1
ATOM 844 C CA . ALA A 1 107 ? -2.068 1.917 11.881 1.00 66.94 107 ALA A CA 1
ATOM 845 C C . ALA A 1 107 ? -3.105 2.665 11.012 1.00 66.94 107 ALA A C 1
ATOM 847 O O . ALA A 1 107 ? -3.958 2.027 10.405 1.00 66.94 107 ALA A O 1
ATOM 848 N N . ILE A 1 108 ? -3.067 4.003 10.965 1.00 65.88 108 ILE A N 1
ATOM 849 C CA . ILE A 1 108 ? -4.066 4.847 10.274 1.00 65.88 108 ILE A CA 1
ATOM 850 C C . ILE A 1 108 ? -3.568 5.335 8.897 1.00 65.88 108 ILE A C 1
ATOM 852 O O . ILE A 1 108 ? -4.319 5.944 8.132 1.00 65.88 108 ILE A O 1
ATOM 856 N N . VAL A 1 109 ? -2.304 5.091 8.544 1.00 70.62 109 VAL A N 1
ATOM 857 C CA . VAL A 1 109 ? -1.741 5.576 7.278 1.00 70.62 109 VAL A CA 1
ATOM 858 C C . VAL A 1 109 ? -2.042 4.593 6.156 1.00 70.62 109 VAL A C 1
ATOM 860 O O . VAL A 1 109 ? -1.597 3.456 6.200 1.00 70.62 109 VAL A O 1
ATOM 863 N N . LEU A 1 110 ? -2.715 5.075 5.108 1.00 77.00 110 LEU A N 1
ATOM 864 C CA . LEU A 1 110 ? -2.809 4.365 3.835 1.00 77.00 110 LEU A CA 1
ATOM 865 C C . LEU A 1 110 ? -1.408 4.227 3.219 1.00 77.00 110 LEU A C 1
ATOM 867 O O . LEU A 1 110 ? -0.809 5.218 2.788 1.00 77.00 110 LEU A O 1
ATOM 871 N N . VAL A 1 111 ? -0.899 3.002 3.145 1.00 83.25 111 VAL A N 1
ATOM 872 C CA . VAL A 1 111 ? 0.407 2.684 2.570 1.00 83.25 111 VAL A CA 1
ATOM 873 C C . VAL A 1 111 ? 0.243 2.307 1.105 1.00 83.25 111 VAL A C 1
ATOM 875 O O . VAL A 1 111 ? -0.276 1.249 0.749 1.00 83.25 111 VAL A O 1
ATOM 878 N N . ILE A 1 112 ? 0.735 3.180 0.231 1.00 87.12 112 ILE A N 1
ATOM 879 C CA . ILE A 1 112 ? 0.798 2.931 -1.208 1.00 87.12 112 ILE A CA 1
ATOM 880 C C . ILE A 1 112 ? 2.241 2.589 -1.557 1.00 87.12 112 ILE A C 1
ATOM 882 O O . ILE A 1 112 ? 3.151 3.379 -1.293 1.00 87.12 112 ILE A O 1
ATOM 886 N N . SER A 1 113 ? 2.466 1.415 -2.145 1.00 90.81 113 SER A N 1
ATOM 887 C CA . SER A 1 113 ? 3.802 1.075 -2.645 1.00 90.81 113 SER A CA 1
ATOM 888 C C . SER A 1 113 ? 4.228 2.014 -3.783 1.00 90.81 113 SER A C 1
ATOM 890 O O . SER A 1 113 ? 3.402 2.680 -4.406 1.00 90.81 113 SER A O 1
ATOM 892 N N . ASN A 1 114 ? 5.535 2.090 -4.040 1.00 92.06 114 ASN A N 1
ATOM 893 C CA . ASN A 1 114 ? 6.081 2.856 -5.155 1.00 92.06 114 ASN A CA 1
ATOM 894 C C . ASN A 1 114 ? 6.893 1.933 -6.062 1.00 92.06 114 ASN A C 1
ATOM 896 O O . ASN A 1 114 ? 8.058 1.626 -5.785 1.00 92.06 114 ASN A O 1
ATOM 900 N N . ASN A 1 115 ? 6.264 1.523 -7.156 1.00 95.00 115 ASN A N 1
ATOM 901 C CA . ASN A 1 115 ? 6.662 0.458 -8.059 1.00 95.00 115 ASN A CA 1
ATOM 902 C C . ASN A 1 115 ? 6.836 -0.884 -7.319 1.00 95.00 115 ASN A C 1
ATOM 904 O O . ASN A 1 115 ? 7.810 -1.598 -7.568 1.00 95.00 115 ASN A O 1
ATOM 908 N N . GLY A 1 116 ? 5.933 -1.194 -6.382 1.00 95.19 116 GLY A N 1
ATOM 909 C CA . GLY A 1 116 ? 6.084 -2.306 -5.434 1.00 95.19 116 GLY A CA 1
ATOM 910 C C . GLY A 1 116 ? 7.143 -2.032 -4.353 1.00 95.19 116 GLY A C 1
ATOM 911 O O . GLY A 1 116 ? 7.449 -0.882 -4.032 1.00 95.19 116 GLY A O 1
ATOM 912 N N . ALA A 1 117 ? 7.745 -3.084 -3.795 1.00 93.25 117 ALA A N 1
ATOM 913 C CA . ALA A 1 117 ? 8.838 -3.010 -2.823 1.00 93.25 117 ALA A CA 1
ATOM 914 C C . ALA A 1 117 ? 10.179 -2.695 -3.515 1.00 93.25 117 ALA A C 1
ATOM 916 O O . ALA A 1 117 ? 11.162 -3.433 -3.411 1.00 93.25 117 ALA A O 1
ATOM 917 N N . SER A 1 118 ? 10.234 -1.568 -4.232 1.00 91.94 118 SER A N 1
ATOM 918 C CA . SER A 1 118 ? 11.391 -1.111 -5.023 1.00 91.94 118 SER A CA 1
ATOM 919 C C . SER A 1 118 ? 12.640 -0.767 -4.186 1.00 91.94 118 SER A C 1
ATOM 921 O O . SER A 1 118 ? 13.684 -0.356 -4.703 1.00 91.94 118 SER A O 1
ATOM 923 N N . GLY A 1 119 ? 12.536 -0.883 -2.859 1.00 87.19 119 GLY A N 1
ATOM 924 C CA . GLY A 1 119 ? 13.657 -0.890 -1.921 1.00 87.19 119 GLY A CA 1
ATOM 925 C C . GLY A 1 119 ? 14.438 -2.206 -1.908 1.00 87.19 119 GLY A C 1
ATOM 926 O O . GLY A 1 119 ? 15.641 -2.197 -1.667 1.00 87.19 119 GLY A O 1
ATOM 927 N N . VAL A 1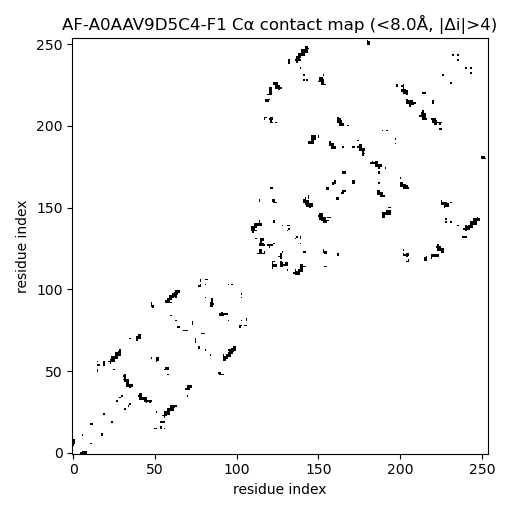 120 ? 13.763 -3.321 -2.190 1.00 86.69 120 VAL A N 1
ATOM 928 C CA . VAL A 1 120 ? 14.282 -4.686 -2.018 1.00 86.69 120 VAL A CA 1
ATOM 929 C C . VAL A 1 120 ? 14.574 -5.345 -3.365 1.00 86.69 120 VAL A C 1
ATOM 931 O O . VAL A 1 120 ? 15.628 -5.961 -3.528 1.00 86.69 120 VAL A O 1
ATOM 934 N N . TYR A 1 121 ? 13.673 -5.168 -4.333 1.00 95.38 121 TYR A N 1
ATOM 935 C CA . TYR A 1 121 ? 13.757 -5.720 -5.687 1.00 95.38 121 TYR A CA 1
ATOM 936 C C . TYR A 1 121 ? 13.684 -4.600 -6.735 1.00 95.38 121 TYR A C 1
ATOM 938 O O . TYR A 1 121 ? 13.230 -3.497 -6.423 1.00 95.38 121 TYR A O 1
ATOM 946 N N . PRO A 1 122 ? 14.102 -4.844 -7.990 1.00 96.69 122 PRO A N 1
ATOM 947 C CA . PRO A 1 122 ? 13.783 -3.950 -9.094 1.00 96.69 122 PRO A CA 1
ATOM 948 C C . PRO A 1 122 ? 12.275 -3.677 -9.170 1.00 96.69 122 PRO A C 1
ATOM 950 O O . PRO A 1 122 ? 11.467 -4.601 -9.063 1.00 96.69 122 PRO A O 1
ATOM 953 N N . GLY A 1 123 ? 11.895 -2.408 -9.319 1.00 94.88 123 GLY A N 1
ATOM 954 C CA . GLY A 1 123 ? 10.490 -2.001 -9.289 1.00 94.88 123 GLY A CA 1
ATOM 955 C C . GLY A 1 123 ? 9.694 -2.486 -10.504 1.00 94.88 123 GLY A C 1
ATOM 956 O O . GLY A 1 123 ? 10.261 -2.783 -11.553 1.00 94.88 123 GLY A O 1
ATOM 957 N N . CYS A 1 124 ? 8.366 -2.520 -10.367 1.00 96.44 124 CYS A N 1
ATOM 958 C CA . CYS A 1 124 ? 7.431 -3.009 -11.393 1.00 96.44 124 CYS A CA 1
ATOM 959 C C . CYS A 1 124 ? 7.651 -4.479 -11.803 1.00 96.44 124 CYS A C 1
ATOM 961 O O . CYS A 1 124 ? 7.299 -4.887 -12.912 1.00 96.44 124 CYS A O 1
ATOM 963 N N . THR A 1 125 ? 8.227 -5.284 -10.911 1.00 98.12 125 THR A N 1
ATOM 964 C CA . THR A 1 125 ? 8.419 -6.726 -11.105 1.00 98.12 125 THR A CA 1
ATOM 965 C C . THR A 1 125 ? 7.470 -7.543 -10.242 1.00 98.12 125 THR A C 1
ATOM 967 O O . THR A 1 125 ? 7.020 -7.080 -9.191 1.00 98.12 125 THR A O 1
ATOM 970 N N . ASP A 1 126 ? 7.228 -8.787 -10.648 1.00 97.75 126 ASP A N 1
ATOM 971 C CA . ASP A 1 126 ? 6.541 -9.800 -9.845 1.00 97.75 126 ASP A CA 1
ATOM 972 C C . ASP A 1 126 ? 7.013 -9.841 -8.385 1.00 97.75 126 ASP A C 1
ATOM 974 O O . ASP A 1 126 ? 6.198 -9.703 -7.475 1.00 97.75 126 ASP A O 1
ATOM 978 N N . LEU A 1 127 ? 8.322 -9.953 -8.154 1.00 97.94 127 LEU A N 1
ATOM 979 C CA . LEU A 1 127 ? 8.903 -10.012 -6.812 1.00 97.94 127 LEU A CA 1
ATOM 980 C C . LEU A 1 127 ? 8.662 -8.729 -6.017 1.00 97.94 127 LEU A C 1
ATOM 982 O O . LEU A 1 127 ? 8.329 -8.799 -4.837 1.00 97.94 127 LEU A O 1
ATOM 986 N N . SER A 1 128 ? 8.782 -7.559 -6.653 1.00 95.81 128 SER A N 1
ATOM 987 C CA . SER A 1 128 ? 8.512 -6.288 -5.974 1.00 95.81 128 SER A CA 1
ATOM 988 C C . SER A 1 128 ? 7.048 -6.162 -5.546 1.00 95.81 128 SER A C 1
ATOM 990 O O . SER A 1 128 ? 6.777 -5.646 -4.464 1.00 95.81 128 SER A O 1
ATOM 992 N N . TYR A 1 129 ? 6.104 -6.659 -6.349 1.00 97.88 129 TYR A N 1
ATOM 993 C CA . TYR A 1 129 ? 4.683 -6.624 -6.009 1.00 97.88 129 TYR A CA 1
ATOM 994 C C . TYR A 1 129 ? 4.317 -7.645 -4.947 1.00 97.88 129 TYR A C 1
ATOM 996 O O . TYR A 1 129 ? 3.562 -7.318 -4.036 1.00 97.88 129 TYR A O 1
ATOM 1004 N N . ILE A 1 130 ? 4.877 -8.851 -5.042 1.00 96.88 130 ILE A N 1
ATOM 1005 C CA . ILE A 1 130 ? 4.681 -9.888 -4.033 1.00 96.88 130 ILE A CA 1
ATOM 1006 C C . ILE A 1 130 ? 5.164 -9.394 -2.674 1.00 96.88 130 ILE A C 1
ATOM 1008 O O . ILE A 1 130 ? 4.386 -9.395 -1.725 1.00 96.88 130 ILE A O 1
ATOM 1012 N N . GLN A 1 131 ? 6.390 -8.872 -2.617 1.00 93.75 131 GLN A N 1
ATOM 1013 C CA . GLN A 1 131 ? 6.951 -8.346 -1.380 1.00 93.75 131 GLN A CA 1
ATOM 1014 C C . GLN A 1 131 ? 6.140 -7.160 -0.839 1.00 93.75 131 GLN A C 1
ATOM 1016 O O . GLN A 1 131 ? 5.903 -7.100 0.354 1.00 93.75 131 GLN A O 1
ATOM 1021 N N . ALA A 1 132 ? 5.648 -6.248 -1.688 1.00 90.81 132 ALA A N 1
ATOM 1022 C CA . ALA A 1 132 ? 4.834 -5.119 -1.219 1.00 90.81 132 ALA A CA 1
ATOM 1023 C C . ALA A 1 132 ? 3.520 -5.557 -0.553 1.00 90.81 132 ALA A C 1
ATOM 1025 O O . ALA A 1 132 ? 3.100 -4.949 0.428 1.00 90.81 132 ALA A O 1
ATOM 1026 N N . VAL A 1 133 ? 2.871 -6.601 -1.081 1.00 93.00 133 VAL A N 1
ATOM 1027 C CA . VAL A 1 133 ? 1.668 -7.175 -0.459 1.00 93.00 133 VAL A CA 1
ATOM 1028 C C . VAL A 1 133 ? 2.021 -7.871 0.857 1.00 93.00 133 VAL A C 1
ATOM 1030 O O . VAL A 1 133 ? 1.296 -7.720 1.833 1.00 93.00 133 VAL A O 1
ATOM 1033 N N . GLU A 1 134 ? 3.127 -8.618 0.894 1.00 86.69 134 GLU A N 1
ATOM 1034 C CA . GLU A 1 134 ? 3.608 -9.299 2.106 1.00 86.69 134 GLU A CA 1
ATOM 1035 C C . GLU A 1 134 ? 4.042 -8.316 3.206 1.00 86.69 134 GLU A C 1
ATOM 1037 O O . GLU A 1 134 ? 3.811 -8.584 4.382 1.00 86.69 134 GLU A O 1
ATOM 1042 N N . ASP A 1 135 ? 4.589 -7.159 2.824 1.00 81.81 135 ASP A N 1
ATOM 1043 C CA . ASP A 1 135 ? 4.976 -6.064 3.722 1.00 81.81 135 ASP A CA 1
ATOM 1044 C C . ASP A 1 135 ? 3.766 -5.260 4.246 1.00 81.81 135 ASP A C 1
ATOM 1046 O O . ASP A 1 135 ? 3.935 -4.373 5.082 1.00 81.81 135 ASP A O 1
ATOM 1050 N N . GLY A 1 136 ? 2.549 -5.553 3.769 1.00 84.44 136 GLY A N 1
ATOM 1051 C CA . GLY A 1 136 ? 1.313 -4.933 4.251 1.00 84.44 136 GLY A CA 1
ATOM 1052 C C . GLY A 1 136 ? 0.923 -3.626 3.557 1.00 84.44 136 GLY A C 1
ATOM 1053 O O . GLY A 1 136 ? 0.248 -2.803 4.167 1.00 84.44 136 GLY A O 1
ATOM 1054 N N . ALA A 1 137 ? 1.328 -3.399 2.301 1.00 86.06 137 ALA A N 1
ATOM 1055 C CA . ALA A 1 137 ? 0.818 -2.258 1.539 1.00 86.06 137 ALA A CA 1
ATOM 1056 C C . ALA A 1 137 ? -0.704 -2.368 1.328 1.00 86.06 137 ALA A C 1
ATOM 1058 O O . ALA A 1 137 ? -1.194 -3.407 0.891 1.00 86.06 137 ALA A O 1
ATOM 1059 N N . ASP A 1 138 ? -1.440 -1.277 1.547 1.00 87.88 138 ASP A N 1
ATOM 1060 C CA . ASP A 1 138 ? -2.882 -1.200 1.281 1.00 87.88 138 ASP A CA 1
ATOM 1061 C C . ASP A 1 138 ? -3.183 -1.116 -0.216 1.00 87.88 138 ASP A C 1
ATOM 1063 O O . ASP A 1 138 ? -4.188 -1.639 -0.707 1.00 87.88 138 ASP A O 1
ATOM 1067 N N . ILE A 1 139 ? -2.316 -0.419 -0.952 1.00 91.25 139 ILE A N 1
ATOM 1068 C CA . ILE A 1 139 ? -2.431 -0.218 -2.393 1.00 91.25 139 ILE A CA 1
ATOM 1069 C C . ILE A 1 139 ? -1.091 -0.531 -3.048 1.00 91.25 139 ILE A C 1
ATOM 1071 O O . ILE A 1 139 ? -0.053 0.040 -2.703 1.00 91.25 139 ILE A O 1
ATOM 1075 N N . ILE A 1 140 ? -1.123 -1.384 -4.071 1.00 96.12 140 ILE A N 1
ATOM 1076 C CA . ILE A 1 140 ? 0.013 -1.538 -4.983 1.00 96.12 140 ILE A CA 1
ATOM 1077 C C . ILE A 1 140 ? -0.165 -0.688 -6.235 1.00 96.12 140 ILE A C 1
ATOM 1079 O O . ILE A 1 140 ? -1.279 -0.536 -6.746 1.00 96.12 140 ILE A O 1
ATOM 1083 N N . ASP A 1 141 ? 0.928 -0.111 -6.725 1.00 95.88 141 ASP A N 1
ATOM 1084 C CA . ASP A 1 141 ? 0.916 0.824 -7.842 1.00 95.88 141 ASP A CA 1
ATOM 1085 C C . ASP A 1 141 ? 1.494 0.217 -9.130 1.00 95.88 141 ASP A C 1
ATOM 1087 O O . ASP A 1 141 ? 2.428 -0.578 -9.128 1.00 95.88 141 ASP A O 1
ATOM 1091 N N . CYS A 1 142 ? 0.968 0.619 -10.278 1.00 95.06 142 CYS A N 1
ATOM 1092 C CA . CYS A 1 142 ? 1.520 0.273 -11.581 1.00 95.06 142 CYS A CA 1
ATOM 1093 C C . CYS A 1 142 ? 1.652 1.552 -12.400 1.00 95.06 142 CYS A C 1
ATOM 1095 O O . CYS A 1 142 ? 0.657 2.224 -12.667 1.00 95.06 142 CYS A O 1
ATOM 1097 N N . ASN A 1 143 ? 2.883 1.899 -12.780 1.00 91.69 143 ASN A N 1
ATOM 1098 C CA . ASN A 1 143 ? 3.118 2.937 -13.777 1.00 91.69 143 ASN A CA 1
ATOM 1099 C C . ASN A 1 143 ? 2.895 2.335 -15.166 1.00 91.69 143 ASN A C 1
ATOM 1101 O O . ASN A 1 143 ? 3.661 1.475 -15.605 1.00 91.69 143 ASN A O 1
ATOM 1105 N N . VAL A 1 144 ? 1.785 2.714 -15.793 1.00 94.38 144 VAL A N 1
ATOM 1106 C CA . VAL A 1 144 ? 1.294 2.087 -17.015 1.00 94.38 144 VAL A CA 1
ATOM 1107 C C . VAL A 1 144 ? 2.011 2.688 -18.212 1.00 94.38 144 VAL A C 1
ATOM 1109 O O . VAL A 1 144 ? 1.865 3.868 -18.513 1.00 94.38 144 VAL A O 1
ATOM 1112 N N . GLN A 1 145 ? 2.734 1.833 -18.925 1.00 94.62 145 GLN A N 1
ATOM 1113 C CA . GLN A 1 145 ? 3.359 2.128 -20.210 1.00 94.62 145 GLN A CA 1
ATOM 1114 C C . GLN A 1 145 ? 2.727 1.251 -21.294 1.00 94.62 145 GLN A C 1
ATOM 1116 O O . GLN A 1 145 ? 2.072 0.251 -20.988 1.00 94.62 145 GLN A O 1
ATOM 1121 N N . VAL A 1 146 ? 2.908 1.606 -22.566 1.00 94.31 146 VAL A N 1
ATOM 1122 C CA . VAL A 1 146 ? 2.315 0.873 -23.696 1.00 94.31 146 VAL A CA 1
ATOM 1123 C C . VAL A 1 146 ? 3.399 0.462 -24.686 1.00 94.31 146 VAL A C 1
ATOM 1125 O O . VAL A 1 146 ? 4.272 1.252 -25.036 1.00 94.31 146 VAL A O 1
ATOM 1128 N N . THR A 1 147 ? 3.345 -0.790 -25.131 1.00 96.75 147 THR A N 1
ATOM 1129 C CA . THR A 1 147 ? 4.253 -1.353 -26.137 1.00 96.75 147 THR A CA 1
ATOM 1130 C C . THR A 1 147 ? 3.787 -1.054 -27.568 1.00 96.75 147 THR A C 1
ATOM 1132 O O . THR A 1 147 ? 2.640 -0.674 -27.804 1.00 96.75 147 THR A O 1
ATOM 1135 N N . SER A 1 148 ? 4.654 -1.277 -28.560 1.00 96.88 148 SER A N 1
ATOM 1136 C CA . SER A 1 148 ? 4.327 -1.099 -29.990 1.00 96.88 148 SER A CA 1
ATOM 1137 C C . SER A 1 148 ? 3.164 -1.980 -30.473 1.00 96.88 148 SER A C 1
ATOM 1139 O O . SER A 1 148 ? 2.430 -1.605 -31.386 1.00 96.88 148 SER A O 1
ATOM 1141 N N . ASP A 1 149 ? 2.971 -3.143 -29.845 1.00 98.12 149 ASP A N 1
ATOM 1142 C CA . ASP A 1 149 ? 1.857 -4.068 -30.069 1.00 98.12 149 ASP A CA 1
ATOM 1143 C C . ASP A 1 149 ? 0.657 -3.807 -29.140 1.00 98.12 149 ASP A C 1
ATOM 1145 O O . ASP A 1 149 ? -0.208 -4.667 -28.995 1.00 98.12 149 ASP A O 1
ATOM 1149 N N . GLN A 1 150 ? 0.576 -2.601 -28.562 1.00 95.44 150 GLN A N 1
ATOM 1150 C CA . GLN A 1 150 ? -0.549 -2.094 -27.763 1.00 95.44 150 GLN A CA 1
ATOM 1151 C C . GLN A 1 150 ? -0.829 -2.904 -26.489 1.00 95.44 150 GLN A C 1
ATOM 1153 O O . GLN A 1 150 ? -1.957 -2.930 -25.998 1.00 95.44 150 GLN A O 1
ATOM 1158 N N . VAL A 1 151 ? 0.193 -3.547 -25.920 1.00 97.50 151 VAL A N 1
ATOM 1159 C CA . VAL A 1 151 ? 0.092 -4.241 -24.633 1.00 97.50 151 VAL A CA 1
ATOM 1160 C C . VAL A 1 151 ? 0.411 -3.244 -23.514 1.00 97.50 151 VAL A C 1
ATOM 1162 O O . VAL A 1 151 ? 1.524 -2.717 -23.470 1.00 97.50 151 VAL A O 1
ATOM 1165 N N . PRO A 1 152 ? -0.521 -2.973 -22.581 1.00 96.69 152 PRO A N 1
ATOM 1166 C CA . PRO A 1 152 ? -0.216 -2.165 -21.409 1.00 96.69 152 PRO A CA 1
ATOM 1167 C C . PRO A 1 152 ? 0.641 -2.964 -20.423 1.00 96.69 152 PRO A C 1
ATOM 1169 O O . PRO A 1 152 ? 0.335 -4.123 -20.116 1.00 96.69 152 PRO A O 1
ATOM 1172 N N . ILE A 1 153 ? 1.696 -2.347 -19.900 1.00 97.38 153 ILE A N 1
ATOM 1173 C CA . ILE A 1 153 ? 2.686 -2.967 -19.010 1.00 97.38 153 ILE A CA 1
ATOM 1174 C C . ILE A 1 153 ? 2.961 -2.084 -17.795 1.00 97.38 153 ILE A C 1
ATOM 1176 O O . ILE A 1 153 ? 2.783 -0.870 -17.861 1.00 97.38 153 ILE A O 1
ATOM 1180 N N . CYS A 1 154 ? 3.415 -2.689 -16.698 1.00 96.56 154 CYS A N 1
ATOM 1181 C CA . CYS A 1 154 ? 3.926 -1.950 -15.548 1.00 96.56 154 CYS A CA 1
ATOM 1182 C C . CYS A 1 154 ? 5.431 -1.733 -15.720 1.00 96.56 154 CYS A C 1
ATOM 1184 O O . CYS A 1 154 ? 6.193 -2.702 -15.740 1.00 96.56 154 CYS A O 1
ATOM 1186 N N . LEU A 1 155 ? 5.866 -0.478 -15.835 1.00 95.25 155 LEU A N 1
ATOM 1187 C CA . LEU A 1 155 ? 7.285 -0.125 -15.885 1.00 95.25 155 LEU A CA 1
ATOM 1188 C C . LEU A 1 155 ? 7.522 1.245 -15.255 1.00 95.25 155 LEU A C 1
ATOM 1190 O O . LEU A 1 155 ? 6.757 2.175 -15.484 1.00 95.25 155 LEU A O 1
ATOM 1194 N N . SER A 1 156 ? 8.604 1.399 -14.493 1.00 91.44 156 SER A N 1
ATOM 1195 C CA . SER A 1 156 ? 8.856 2.625 -13.724 1.00 91.44 156 SER A CA 1
ATOM 1196 C C . SER A 1 156 ? 9.117 3.870 -14.575 1.00 91.44 156 SER A C 1
ATOM 1198 O O . SER A 1 156 ? 9.075 4.965 -14.028 1.00 91.44 156 SER A O 1
ATOM 1200 N N . SER A 1 157 ? 9.409 3.712 -15.867 1.00 91.81 157 SER A N 1
ATOM 1201 C CA . SER A 1 157 ? 9.648 4.794 -16.822 1.00 91.81 157 SER A CA 1
ATOM 1202 C C . SER A 1 157 ? 9.264 4.353 -18.235 1.00 91.81 157 SER A C 1
ATOM 1204 O O . SER A 1 157 ? 9.282 3.163 -18.546 1.00 91.81 157 SER A O 1
ATOM 1206 N N . ILE A 1 158 ? 8.954 5.307 -19.110 1.00 92.62 158 ILE A N 1
ATOM 1207 C CA . ILE A 1 158 ? 8.779 5.057 -20.545 1.00 92.62 158 ILE A CA 1
ATOM 1208 C C . ILE A 1 158 ? 10.107 4.782 -21.276 1.00 92.62 158 ILE A C 1
ATOM 1210 O O . ILE A 1 158 ? 10.107 4.108 -22.306 1.00 92.62 158 ILE A O 1
ATOM 1214 N N . ASP A 1 159 ? 11.235 5.282 -20.756 1.00 94.50 159 ASP A N 1
ATOM 1215 C CA . ASP A 1 159 ? 12.577 5.047 -21.302 1.00 94.50 159 ASP A CA 1
ATOM 1216 C C . ASP A 1 159 ? 13.216 3.828 -20.622 1.00 94.50 159 ASP A C 1
ATOM 1218 O O . ASP A 1 159 ? 13.531 3.848 -19.430 1.00 94.50 159 ASP A O 1
ATOM 1222 N N . LEU A 1 160 ? 13.444 2.764 -21.394 1.00 95.25 160 LEU A N 1
ATOM 1223 C CA . LEU A 1 160 ? 14.057 1.519 -20.930 1.00 95.25 160 LEU A CA 1
ATOM 1224 C C . LEU A 1 160 ? 15.501 1.721 -20.456 1.00 95.25 160 LEU A C 1
ATOM 1226 O O . LEU A 1 160 ? 16.027 0.855 -19.760 1.00 95.25 160 LEU A O 1
ATOM 1230 N N . LEU A 1 161 ? 16.160 2.840 -20.783 1.00 93.44 161 LEU A N 1
ATOM 1231 C CA . LEU A 1 161 ? 17.463 3.181 -20.200 1.00 93.44 161 LEU A CA 1
ATOM 1232 C C . LEU A 1 161 ? 17.399 3.337 -18.671 1.00 93.44 161 LEU A C 1
ATOM 1234 O O . LEU A 1 161 ? 18.424 3.223 -18.000 1.00 93.44 161 LEU A O 1
ATOM 1238 N N . SER A 1 162 ? 16.208 3.579 -18.119 1.00 90.38 162 SER A N 1
ATOM 1239 C CA . SER A 1 162 ? 15.972 3.690 -16.686 1.00 90.38 162 SER A CA 1
ATOM 1240 C C . SER A 1 162 ? 15.378 2.399 -16.122 1.00 90.38 162 SER A C 1
ATOM 1242 O O . SER A 1 162 ? 14.280 1.983 -16.488 1.00 90.38 162 SER A O 1
ATOM 1244 N N . GLY A 1 163 ? 16.091 1.769 -15.184 1.00 90.06 163 GLY A N 1
ATOM 1245 C CA . GLY A 1 163 ? 15.578 0.614 -14.437 1.00 90.06 163 GLY A CA 1
ATOM 1246 C C . GLY A 1 163 ? 15.589 -0.709 -15.206 1.00 90.06 163 GLY A C 1
ATOM 1247 O O . GLY A 1 163 ? 14.914 -1.657 -14.801 1.00 90.06 163 GLY A O 1
ATOM 1248 N N . THR A 1 164 ? 16.346 -0.804 -16.302 1.00 95.44 164 THR A N 1
ATOM 1249 C CA . THR A 1 164 ? 16.518 -2.053 -17.054 1.00 95.44 164 THR A CA 1
ATOM 1250 C C . THR A 1 164 ? 17.943 -2.207 -17.582 1.00 95.44 164 THR A C 1
ATOM 1252 O O . THR A 1 164 ? 18.674 -1.236 -17.760 1.00 95.44 164 THR A O 1
ATOM 1255 N N . THR A 1 165 ? 18.324 -3.432 -17.942 1.00 94.81 165 THR A N 1
ATOM 1256 C CA . THR A 1 165 ? 19.614 -3.725 -18.579 1.00 94.81 165 THR A CA 1
ATOM 1257 C C . THR A 1 165 ? 19.589 -3.552 -20.103 1.00 94.81 165 THR A C 1
ATOM 1259 O O . THR A 1 165 ? 20.355 -4.221 -20.799 1.00 94.81 165 THR A O 1
ATOM 1262 N N . VAL A 1 166 ? 18.714 -2.707 -20.663 1.00 94.94 166 VAL A N 1
ATOM 1263 C CA . VAL A 1 166 ? 18.491 -2.609 -22.123 1.00 94.94 166 VAL A CA 1
ATOM 1264 C C . VAL A 1 166 ? 19.764 -2.321 -22.920 1.00 94.94 166 VAL A C 1
ATOM 1266 O O . VAL A 1 166 ? 19.932 -2.817 -24.031 1.00 94.94 166 VAL A O 1
ATOM 1269 N N . ILE A 1 167 ? 20.709 -1.588 -22.326 1.00 90.56 167 ILE A N 1
ATOM 1270 C CA . ILE A 1 167 ? 22.001 -1.235 -22.935 1.00 90.56 167 ILE A CA 1
ATOM 1271 C C . ILE A 1 167 ? 22.835 -2.494 -23.239 1.00 90.56 167 ILE A C 1
ATOM 1273 O O . ILE A 1 167 ? 23.655 -2.503 -24.153 1.00 90.56 167 ILE A O 1
ATOM 1277 N N . GLN A 1 168 ? 22.605 -3.581 -22.498 1.00 89.81 168 GLN A N 1
ATOM 1278 C CA . GLN A 1 168 ? 23.285 -4.865 -22.674 1.00 89.81 168 GLN A CA 1
ATOM 1279 C C . GLN A 1 168 ? 22.661 -5.716 -23.791 1.00 89.81 168 GLN A C 1
ATOM 1281 O O . GLN A 1 168 ? 23.177 -6.793 -24.081 1.00 89.81 168 GLN A O 1
ATOM 1286 N N . VAL A 1 169 ? 21.571 -5.258 -24.422 1.00 89.56 169 VAL A N 1
ATOM 1287 C CA . VAL A 1 169 ? 20.869 -5.962 -25.502 1.00 89.56 169 VAL A CA 1
ATOM 1288 C C . VAL A 1 169 ? 21.181 -5.277 -26.842 1.00 89.56 169 VAL A C 1
ATOM 1290 O O . VAL A 1 169 ? 20.556 -4.270 -27.181 1.00 89.56 169 VAL A O 1
ATOM 1293 N N . PRO A 1 170 ? 22.120 -5.803 -27.656 1.00 84.38 170 PRO A N 1
ATOM 1294 C CA . PRO A 1 170 ? 22.647 -5.079 -28.818 1.00 84.38 170 PRO A CA 1
ATOM 1295 C C . PRO A 1 170 ? 21.600 -4.712 -29.874 1.00 84.38 170 PRO A C 1
ATOM 1297 O O . PRO A 1 170 ? 21.753 -3.718 -30.574 1.00 84.38 170 PRO A O 1
ATOM 1300 N N . SER A 1 171 ? 20.520 -5.488 -29.997 1.00 86.50 171 SER A N 1
ATOM 1301 C CA . SER A 1 171 ? 19.455 -5.209 -30.965 1.00 86.50 171 SER A CA 1
ATOM 1302 C C . SER A 1 171 ? 18.598 -3.992 -30.600 1.00 86.50 171 SER A C 1
ATOM 1304 O O . SER A 1 171 ? 17.966 -3.416 -31.485 1.00 86.50 171 SER A O 1
ATOM 1306 N N . PHE A 1 172 ? 18.577 -3.571 -29.330 1.00 92.06 172 PHE A N 1
ATOM 1307 C CA . PHE A 1 172 ? 17.705 -2.490 -28.858 1.00 92.06 172 PHE A CA 1
ATOM 1308 C C . PHE A 1 172 ? 18.286 -1.104 -29.138 1.00 92.06 172 PHE A C 1
ATOM 1310 O O . PHE A 1 172 ? 17.535 -0.183 -29.451 1.00 92.06 172 PHE A O 1
ATOM 1317 N N . SER A 1 173 ? 19.613 -0.961 -29.111 1.00 86.56 173 SER A N 1
ATOM 1318 C CA . SER A 1 173 ? 20.287 0.326 -29.336 1.00 86.56 173 SER A CA 1
ATOM 1319 C C . SER A 1 173 ? 20.018 0.910 -30.727 1.00 86.56 173 SER A C 1
ATOM 1321 O O . SER A 1 173 ? 19.915 2.124 -30.873 1.00 86.56 173 SER A O 1
ATOM 1323 N N . SER A 1 174 ? 19.822 0.056 -31.738 1.00 89.56 174 SER A N 1
ATOM 1324 C CA . SER A 1 174 ? 19.484 0.473 -33.109 1.00 89.56 174 SER A CA 1
ATOM 1325 C C . SER A 1 174 ? 18.120 1.167 -33.244 1.00 89.56 174 SER A C 1
ATOM 1327 O O . SER A 1 174 ? 17.864 1.819 -34.253 1.00 89.56 174 SER A O 1
ATOM 1329 N N . ARG A 1 175 ? 17.250 1.039 -32.233 1.00 92.19 175 ARG A N 1
ATOM 1330 C CA . ARG A 1 175 ? 15.898 1.624 -32.176 1.00 92.19 175 ARG A CA 1
ATOM 1331 C C . ARG A 1 175 ? 15.798 2.772 -31.173 1.00 92.19 175 ARG A C 1
ATOM 1333 O O . ARG A 1 175 ? 14.688 3.165 -30.812 1.00 92.19 175 ARG A O 1
ATOM 1340 N N . ALA A 1 176 ? 16.936 3.296 -30.719 1.00 92.94 176 ALA A N 1
ATOM 1341 C CA . ALA A 1 176 ? 16.966 4.534 -29.960 1.00 92.94 176 ALA A CA 1
ATOM 1342 C C . ALA A 1 176 ? 16.415 5.687 -30.814 1.00 92.94 176 ALA A C 1
ATOM 1344 O O . ALA A 1 176 ? 16.674 5.772 -32.016 1.00 92.94 176 ALA A O 1
ATOM 1345 N N . SER A 1 177 ? 15.655 6.579 -30.191 1.00 93.62 177 SER A N 1
ATOM 1346 C CA . SER A 1 177 ? 15.011 7.705 -30.869 1.00 93.62 177 SER A CA 1
ATOM 1347 C C . SER A 1 177 ? 14.953 8.924 -29.960 1.00 93.62 177 SER A C 1
ATOM 1349 O O . SER A 1 177 ? 14.991 8.791 -28.740 1.00 93.62 177 SER A O 1
ATOM 1351 N N . THR A 1 178 ? 14.825 10.111 -30.545 1.00 94.19 178 THR A N 1
ATOM 1352 C CA . THR A 1 178 ? 14.573 11.349 -29.799 1.00 94.19 178 THR A CA 1
ATOM 1353 C C . THR A 1 178 ? 13.091 11.679 -29.878 1.00 94.19 178 THR A C 1
ATOM 1355 O O . THR A 1 178 ? 12.552 11.788 -30.978 1.00 94.19 178 THR A O 1
ATOM 1358 N N . VAL A 1 179 ? 12.450 11.854 -28.723 1.00 91.31 179 VAL A N 1
ATOM 1359 C CA . VAL A 1 179 ? 11.047 12.274 -28.610 1.00 91.31 179 VAL A CA 1
ATOM 1360 C C . VAL A 1 179 ? 11.004 13.493 -27.687 1.00 91.31 179 VAL A C 1
ATOM 1362 O O . VAL A 1 179 ? 11.015 13.318 -26.466 1.00 91.31 179 VAL A O 1
ATOM 1365 N N . PRO A 1 180 ? 11.045 14.720 -28.248 1.00 89.75 180 PRO A N 1
ATOM 1366 C CA . PRO A 1 180 ? 11.189 15.961 -27.484 1.00 89.75 180 PRO A CA 1
ATOM 1367 C C . PRO A 1 180 ? 10.107 16.189 -26.427 1.00 89.75 180 PRO A C 1
ATOM 1369 O O . PRO A 1 180 ? 10.372 16.847 -25.424 1.00 89.75 180 PRO A O 1
ATOM 1372 N N . GLU A 1 181 ? 8.911 15.640 -26.636 1.00 87.62 181 GLU A N 1
ATOM 1373 C CA . GLU A 1 181 ? 7.800 15.690 -25.687 1.00 87.62 181 GLU A CA 1
ATOM 1374 C C . GLU A 1 181 ? 8.121 14.929 -24.390 1.00 87.62 181 GLU A C 1
ATOM 1376 O O . GLU A 1 181 ? 7.611 15.291 -23.334 1.00 87.62 181 GLU A O 1
ATOM 1381 N N . ILE A 1 182 ? 8.977 13.899 -24.465 1.00 85.69 182 ILE A N 1
ATOM 1382 C CA . ILE A 1 182 ? 9.407 13.061 -23.335 1.00 85.69 182 ILE A CA 1
ATOM 1383 C C . ILE A 1 182 ? 10.714 13.587 -22.738 1.00 85.69 182 ILE A C 1
ATOM 1385 O O . ILE A 1 182 ? 10.796 13.842 -21.537 1.00 85.69 182 ILE A O 1
ATOM 1389 N N . GLN A 1 183 ? 11.757 13.711 -23.565 1.00 87.94 183 GLN A N 1
ATOM 1390 C CA . GLN A 1 183 ? 13.099 14.101 -23.128 1.00 87.94 183 GLN A CA 1
ATOM 1391 C C . GLN A 1 183 ? 13.957 14.624 -24.287 1.00 87.94 183 GLN A C 1
ATOM 1393 O O . GLN A 1 183 ? 13.744 14.309 -25.457 1.00 87.94 183 GLN A O 1
ATOM 1398 N N . THR A 1 184 ? 14.983 15.410 -23.954 1.00 89.69 184 THR A N 1
ATOM 1399 C CA . THR A 1 184 ? 15.891 16.022 -24.938 1.00 89.69 184 THR A CA 1
ATOM 1400 C C . THR A 1 184 ? 16.918 15.044 -25.511 1.00 89.69 184 THR A C 1
ATOM 1402 O O . THR A 1 184 ? 17.320 15.179 -26.667 1.00 89.69 184 THR A O 1
ATOM 1405 N N . ALA A 1 185 ? 17.360 14.068 -24.716 1.00 92.50 185 ALA A N 1
ATOM 1406 C CA . ALA A 1 185 ? 18.321 13.052 -25.132 1.00 92.50 185 ALA A CA 1
ATOM 1407 C C . ALA A 1 185 ? 17.628 11.881 -25.843 1.00 92.50 185 ALA A C 1
ATOM 1409 O O . ALA A 1 185 ? 16.488 11.542 -25.533 1.00 92.50 185 ALA A O 1
ATOM 1410 N N . ALA A 1 186 ? 18.335 11.217 -26.759 1.00 94.06 186 ALA A N 1
ATOM 1411 C CA . ALA A 1 186 ? 17.833 9.981 -27.351 1.00 94.06 186 ALA A CA 1
ATOM 1412 C C . ALA A 1 186 ? 17.617 8.917 -26.259 1.00 94.06 186 ALA A C 1
ATOM 1414 O O . ALA A 1 186 ? 18.503 8.692 -25.433 1.00 94.06 186 ALA A O 1
ATOM 1415 N N . GLY A 1 187 ? 16.447 8.284 -26.274 1.00 94.75 187 GLY A N 1
ATOM 1416 C CA . GLY A 1 187 ? 16.049 7.228 -25.345 1.00 94.75 187 GLY A CA 1
ATOM 1417 C C . GLY A 1 187 ? 15.712 5.930 -26.071 1.00 94.75 187 GLY A C 1
ATOM 1418 O O . GLY A 1 187 ? 15.625 5.892 -27.304 1.00 94.75 187 GLY A O 1
ATOM 1419 N N . ILE A 1 188 ? 15.512 4.855 -25.308 1.00 96.19 188 ILE A N 1
ATOM 1420 C CA . ILE A 1 188 ? 15.034 3.566 -25.819 1.00 96.19 188 ILE A CA 1
ATOM 1421 C C . ILE A 1 188 ? 13.630 3.344 -25.259 1.00 96.19 188 ILE A C 1
ATOM 1423 O O . ILE A 1 188 ? 13.456 2.785 -24.183 1.00 96.19 188 ILE A O 1
ATOM 1427 N N . PHE A 1 189 ? 12.612 3.807 -25.979 1.00 95.50 189 PHE A N 1
ATOM 1428 C CA . PHE A 1 189 ? 11.261 3.893 -25.424 1.00 95.50 189 PHE A CA 1
ATOM 1429 C C . PHE A 1 189 ? 10.435 2.619 -25.594 1.00 95.50 189 PHE A C 1
ATOM 1431 O O . PHE A 1 189 ? 10.517 1.950 -26.623 1.00 95.50 189 PHE A O 1
ATOM 1438 N N . THR A 1 190 ? 9.578 2.316 -24.618 1.00 94.94 190 THR A N 1
ATOM 1439 C CA . THR A 1 190 ? 8.702 1.127 -24.599 1.00 94.94 190 THR A CA 1
ATOM 1440 C C . THR A 1 190 ? 7.810 0.999 -25.839 1.00 94.94 190 THR A C 1
ATOM 1442 O O . THR A 1 190 ? 7.688 -0.098 -26.388 1.00 94.94 190 THR A O 1
ATOM 1445 N N . PHE A 1 191 ? 7.257 2.104 -26.349 1.00 94.12 191 PHE A N 1
ATOM 1446 C CA . PHE A 1 191 ? 6.397 2.111 -27.542 1.00 94.12 191 PHE A CA 1
ATOM 1447 C C . PHE A 1 191 ? 7.136 1.774 -28.842 1.00 94.12 191 PHE A C 1
ATOM 1449 O O . PHE A 1 191 ? 6.493 1.528 -29.862 1.00 94.12 191 PHE A O 1
ATOM 1456 N N . ASN A 1 192 ? 8.471 1.703 -28.821 1.00 94.88 192 ASN A N 1
ATOM 1457 C CA . ASN A 1 192 ? 9.237 1.233 -29.966 1.00 94.88 192 ASN A CA 1
ATOM 1458 C C . ASN A 1 192 ? 9.298 -0.291 -30.034 1.00 94.88 192 ASN A C 1
ATOM 1460 O O . ASN A 1 192 ? 9.687 -0.769 -31.090 1.00 94.88 192 ASN A O 1
ATOM 1464 N N . PHE A 1 193 ? 8.946 -1.046 -28.981 1.00 96.38 193 PHE A N 1
ATOM 1465 C CA . PHE A 1 193 ? 9.180 -2.497 -28.863 1.00 96.38 193 PHE A CA 1
ATOM 1466 C C . PHE A 1 193 ? 7.903 -3.281 -28.591 1.00 96.38 193 PHE A C 1
ATOM 1468 O O . PHE A 1 193 ? 6.952 -2.751 -28.025 1.00 96.38 193 PHE A O 1
ATOM 1475 N N . LYS A 1 194 ? 7.847 -4.543 -29.019 1.00 97.38 194 LYS A N 1
ATOM 1476 C CA . LYS A 1 194 ? 6.751 -5.450 -28.653 1.00 97.38 194 LYS A CA 1
ATOM 1477 C C . LYS A 1 194 ? 6.915 -5.962 -27.227 1.00 97.38 194 LYS A C 1
ATOM 1479 O O . LYS A 1 194 ? 8.023 -5.959 -26.682 1.00 97.38 194 LYS A O 1
ATOM 1484 N N . TRP A 1 195 ? 5.835 -6.459 -26.632 1.00 97.56 195 TRP A N 1
ATOM 1485 C CA . TRP A 1 195 ? 5.901 -7.021 -25.284 1.00 97.56 195 TRP A CA 1
ATOM 1486 C C . TRP A 1 195 ? 6.882 -8.198 -25.170 1.00 97.56 195 TRP A C 1
ATOM 1488 O O . TRP A 1 195 ? 7.700 -8.233 -24.251 1.00 97.56 195 TRP A O 1
ATOM 1498 N N . ASP A 1 196 ? 6.877 -9.119 -26.135 1.00 96.94 196 ASP A N 1
ATOM 1499 C CA . ASP A 1 196 ? 7.790 -10.271 -26.159 1.00 96.94 196 ASP A CA 1
ATOM 1500 C C . ASP A 1 196 ? 9.268 -9.869 -26.320 1.00 96.94 196 ASP A C 1
ATOM 1502 O O . ASP A 1 196 ? 10.169 -10.603 -25.911 1.00 96.94 196 ASP A O 1
ATOM 1506 N N . GLU A 1 197 ? 9.537 -8.701 -26.907 1.00 96.00 197 GLU A N 1
ATOM 1507 C CA . GLU A 1 197 ? 10.868 -8.104 -26.952 1.00 96.00 197 GLU A CA 1
ATOM 1508 C C . GLU A 1 197 ? 11.261 -7.561 -25.577 1.00 96.00 197 GLU A C 1
ATOM 1510 O O . GLU A 1 197 ? 12.334 -7.903 -25.083 1.00 96.00 197 GLU A O 1
ATOM 1515 N N . ILE A 1 198 ? 10.395 -6.774 -24.932 1.00 96.00 198 ILE A N 1
ATOM 1516 C CA . ILE A 1 198 ? 10.660 -6.186 -23.607 1.00 96.00 198 ILE A CA 1
ATOM 1517 C C . ILE A 1 198 ? 10.897 -7.269 -22.549 1.00 96.00 198 ILE A C 1
ATOM 1519 O O . ILE A 1 198 ? 11.778 -7.111 -21.708 1.00 96.00 198 ILE A O 1
ATOM 1523 N N . GLN A 1 199 ? 10.212 -8.413 -22.632 1.00 94.94 199 GLN A N 1
ATOM 1524 C CA . GLN A 1 199 ? 10.450 -9.552 -21.734 1.00 94.94 199 GLN A CA 1
ATOM 1525 C C . GLN A 1 199 ? 11.867 -10.152 -21.820 1.00 94.94 199 GLN A C 1
ATOM 1527 O O . GLN A 1 199 ? 12.246 -10.934 -20.948 1.00 94.94 199 GLN A O 1
ATOM 1532 N N . LYS A 1 200 ? 12.657 -9.811 -22.848 1.00 93.44 200 LYS A N 1
ATOM 1533 C CA . LYS A 1 200 ? 14.062 -10.237 -22.994 1.00 93.44 200 LYS A CA 1
ATOM 1534 C C . LYS A 1 200 ? 15.037 -9.307 -22.269 1.00 93.44 200 LYS A C 1
ATOM 1536 O O . LYS A 1 200 ? 16.222 -9.623 -22.194 1.00 93.44 200 LYS A O 1
ATOM 1541 N N . VAL A 1 201 ? 14.562 -8.168 -21.768 1.00 94.75 201 VAL A N 1
ATOM 1542 C CA . VAL A 1 201 ? 15.360 -7.219 -20.996 1.00 94.75 201 VAL A CA 1
ATOM 1543 C C . VAL A 1 201 ? 15.217 -7.542 -19.512 1.00 94.75 201 VAL A C 1
ATOM 1545 O O . VAL A 1 201 ? 14.108 -7.729 -19.013 1.00 94.75 201 VAL A O 1
ATOM 1548 N N . SER A 1 202 ? 16.337 -7.596 -18.793 1.00 96.25 202 SER A N 1
ATOM 1549 C CA . SER A 1 202 ? 16.307 -7.803 -17.347 1.00 96.25 202 SER A CA 1
ATOM 1550 C C . SER A 1 202 ? 15.971 -6.495 -16.631 1.00 96.25 202 SER A C 1
ATOM 1552 O O . SER A 1 202 ? 16.474 -5.435 -17.024 1.00 96.25 202 SER A O 1
ATOM 1554 N N . PRO A 1 203 ? 15.171 -6.539 -15.556 1.00 97.19 203 PRO A N 1
ATOM 1555 C CA . PRO A 1 203 ? 14.972 -5.373 -14.715 1.00 97.19 203 PRO A CA 1
ATOM 1556 C C . PRO A 1 203 ? 16.281 -5.011 -14.000 1.00 97.19 203 PRO A C 1
ATOM 1558 O O . PRO A 1 203 ? 17.153 -5.860 -13.804 1.00 97.19 203 PRO A O 1
ATOM 1561 N N . GLU A 1 204 ? 16.442 -3.753 -13.608 1.00 94.75 204 GLU A N 1
ATOM 1562 C CA . GLU A 1 204 ? 17.603 -3.278 -12.856 1.00 94.75 204 GLU A CA 1
ATOM 1563 C C . GLU A 1 204 ? 17.156 -2.440 -11.656 1.00 94.75 204 GLU A C 1
ATOM 1565 O O . GLU A 1 204 ? 16.318 -1.545 -11.770 1.00 94.75 204 GLU A O 1
ATOM 1570 N N . ILE A 1 205 ? 17.691 -2.755 -10.475 1.00 89.62 205 ILE A N 1
ATOM 1571 C CA . ILE A 1 205 ? 17.320 -2.063 -9.242 1.00 89.62 205 ILE A CA 1
ATOM 1572 C C . ILE A 1 205 ? 17.820 -0.617 -9.246 1.00 89.62 205 ILE A C 1
ATOM 1574 O O . ILE A 1 205 ? 18.915 -0.312 -9.719 1.00 89.62 205 ILE A O 1
ATOM 1578 N N . SER A 1 206 ? 17.029 0.274 -8.649 1.00 82.00 206 SER A N 1
ATOM 1579 C CA . SER A 1 206 ? 17.400 1.679 -8.508 1.00 82.00 206 SER A CA 1
ATOM 1580 C C . SER A 1 206 ? 18.742 1.842 -7.782 1.00 82.00 206 SER A C 1
ATOM 1582 O O . SER A 1 206 ? 19.011 1.203 -6.758 1.00 82.00 206 SER A O 1
ATOM 1584 N N . ASN A 1 207 ? 19.560 2.754 -8.306 1.00 78.12 207 ASN A N 1
ATOM 1585 C CA . ASN A 1 207 ? 20.828 3.187 -7.735 1.00 78.12 207 ASN A CA 1
ATOM 1586 C C . ASN A 1 207 ? 20.783 4.710 -7.514 1.00 78.12 207 ASN A C 1
ATOM 1588 O O . ASN A 1 207 ? 21.298 5.469 -8.340 1.00 78.12 207 ASN A O 1
ATOM 1592 N N . PRO A 1 208 ? 20.126 5.179 -6.437 1.00 71.75 208 PRO A N 1
ATOM 1593 C CA . PRO A 1 208 ? 19.906 6.608 -6.200 1.00 71.75 208 PRO A CA 1
ATOM 1594 C C . PRO A 1 208 ? 21.211 7.404 -6.040 1.00 71.75 208 PRO A C 1
ATOM 1596 O O . PRO A 1 208 ? 21.230 8.612 -6.256 1.00 71.75 208 PRO A O 1
ATOM 1599 N N . GLN A 1 209 ? 22.319 6.735 -5.713 1.00 76.00 209 GLN A N 1
ATOM 1600 C CA . GLN A 1 209 ? 23.656 7.313 -5.642 1.00 76.00 209 GLN A CA 1
ATOM 1601 C C . GLN A 1 209 ? 24.576 6.646 -6.670 1.00 76.00 209 GLN A C 1
ATOM 1603 O O . GLN A 1 209 ? 25.586 6.035 -6.314 1.00 76.00 209 GLN A O 1
ATOM 1608 N N . TYR A 1 210 ? 24.238 6.793 -7.957 1.00 67.81 210 TYR A N 1
ATOM 1609 C CA . TYR A 1 210 ? 24.959 6.174 -9.076 1.00 67.81 210 TYR A CA 1
ATOM 1610 C C . TYR A 1 210 ? 26.485 6.352 -8.995 1.00 67.81 210 TYR A C 1
ATOM 1612 O O . TYR A 1 210 ? 27.231 5.380 -9.127 1.00 67.81 210 TYR A O 1
ATOM 1620 N N . ASN A 1 211 ? 26.947 7.562 -8.652 1.00 77.69 211 ASN A N 1
ATOM 1621 C CA . ASN A 1 211 ? 28.370 7.897 -8.497 1.00 77.69 211 ASN A CA 1
ATOM 1622 C C . ASN A 1 211 ? 29.090 7.078 -7.411 1.00 77.69 211 ASN A C 1
ATOM 1624 O O . ASN A 1 211 ? 30.300 6.883 -7.488 1.00 77.69 211 ASN A O 1
ATOM 1628 N N . TYR A 1 212 ? 28.352 6.581 -6.419 1.00 73.06 212 TYR A N 1
ATOM 1629 C CA . TYR A 1 212 ? 28.869 5.790 -5.303 1.00 73.06 212 TYR A CA 1
ATOM 1630 C C . TYR A 1 212 ? 28.578 4.288 -5.454 1.00 73.06 212 TYR A C 1
ATOM 1632 O O . TYR A 1 212 ? 28.954 3.508 -4.583 1.00 73.06 212 TYR A O 1
ATOM 1640 N N . ARG A 1 213 ? 27.933 3.867 -6.557 1.00 74.12 213 ARG A N 1
ATOM 1641 C CA . ARG A 1 213 ? 27.550 2.468 -6.839 1.00 74.12 213 ARG A CA 1
ATOM 1642 C C . ARG A 1 213 ? 26.732 1.815 -5.712 1.00 74.12 213 ARG A C 1
ATOM 1644 O O . ARG A 1 213 ? 26.821 0.605 -5.501 1.00 74.12 213 ARG A O 1
ATOM 1651 N N . LEU A 1 214 ? 25.926 2.607 -5.005 1.00 73.44 214 LEU A N 1
ATOM 1652 C CA . LEU A 1 214 ? 25.080 2.138 -3.906 1.00 73.44 214 LEU A CA 1
ATOM 1653 C C . LEU A 1 214 ? 23.760 1.585 -4.454 1.00 73.44 214 LEU A C 1
ATOM 1655 O O . LEU A 1 214 ? 22.722 2.247 -4.445 1.00 73.44 214 LEU A O 1
ATOM 1659 N N . LEU A 1 215 ? 23.810 0.344 -4.940 1.00 73.50 215 LEU A N 1
ATOM 1660 C CA . LEU A 1 215 ? 22.598 -0.411 -5.252 1.00 73.50 215 LEU A CA 1
ATOM 1661 C C . LEU A 1 215 ? 21.797 -0.621 -3.967 1.00 73.50 215 LEU A C 1
ATOM 1663 O O . LEU A 1 215 ? 22.365 -1.033 -2.955 1.00 73.50 215 LEU A O 1
ATOM 1667 N N . ARG A 1 216 ? 20.477 -0.409 -4.026 1.00 79.31 216 ARG A N 1
ATOM 1668 C CA . ARG A 1 216 ? 19.599 -0.648 -2.868 1.00 79.31 216 ARG A CA 1
ATOM 1669 C C . ARG A 1 216 ? 19.697 -2.085 -2.350 1.00 79.31 216 ARG A C 1
ATOM 1671 O O . ARG A 1 216 ? 19.742 -2.301 -1.145 1.00 79.31 216 ARG A O 1
ATOM 1678 N N . ASN A 1 217 ? 19.800 -3.050 -3.265 1.00 82.31 217 ASN A N 1
ATOM 1679 C CA . ASN A 1 217 ? 20.048 -4.450 -2.945 1.00 82.31 217 ASN A CA 1
ATOM 1680 C C . ASN A 1 217 ? 20.920 -5.121 -4.028 1.00 82.31 217 ASN A C 1
ATOM 1682 O O . ASN A 1 217 ? 20.410 -5.524 -5.077 1.00 82.31 217 ASN A O 1
ATOM 1686 N N . PRO A 1 218 ? 22.239 -5.259 -3.803 1.00 86.19 218 PRO A N 1
ATOM 1687 C CA . PRO A 1 218 ? 23.145 -5.864 -4.778 1.00 86.19 218 PRO A CA 1
ATOM 1688 C C . PRO A 1 218 ? 22.848 -7.336 -5.094 1.00 86.19 218 PRO A C 1
ATOM 1690 O O . PRO A 1 218 ? 23.115 -7.773 -6.214 1.00 86.19 218 PRO A O 1
ATOM 1693 N N . ALA A 1 219 ? 22.309 -8.100 -4.136 1.00 88.50 219 ALA A N 1
ATOM 1694 C CA . ALA A 1 219 ? 22.040 -9.529 -4.307 1.00 88.50 219 ALA A CA 1
ATOM 1695 C C . ALA A 1 219 ? 20.877 -9.784 -5.277 1.00 88.50 219 ALA A C 1
ATOM 1697 O O . ALA A 1 219 ? 20.911 -10.741 -6.047 1.00 88.50 219 ALA A O 1
ATOM 1698 N N . TYR A 1 220 ? 19.888 -8.886 -5.294 1.00 89.38 220 TYR A N 1
ATOM 1699 C CA . TYR A 1 220 ? 18.690 -8.992 -6.131 1.00 89.38 220 TYR A CA 1
ATOM 1700 C C . TYR A 1 220 ? 18.641 -7.962 -7.259 1.00 89.38 220 TYR A C 1
ATOM 1702 O O . TYR A 1 220 ? 17.583 -7.702 -7.824 1.00 89.38 220 TYR A O 1
ATOM 1710 N N . LYS A 1 221 ? 19.791 -7.396 -7.631 1.00 91.38 221 LYS A N 1
ATOM 1711 C CA . LYS A 1 221 ? 19.899 -6.256 -8.553 1.00 91.38 221 LYS A CA 1
ATOM 1712 C C . LYS A 1 221 ? 19.198 -6.411 -9.909 1.00 91.38 221 LYS A C 1
ATOM 1714 O O . LYS A 1 221 ? 18.850 -5.397 -10.499 1.00 91.38 221 LYS A O 1
ATOM 1719 N N . ASN A 1 222 ? 18.995 -7.639 -10.391 1.00 96.38 222 ASN A N 1
ATOM 1720 C CA . ASN A 1 222 ? 18.280 -7.939 -11.637 1.00 96.38 222 ASN A CA 1
ATOM 1721 C C . ASN A 1 222 ? 17.178 -8.997 -11.457 1.00 96.38 222 ASN A C 1
ATOM 1723 O O . ASN A 1 222 ? 16.808 -9.681 -12.408 1.00 96.38 222 ASN A O 1
ATOM 1727 N N . ALA A 1 223 ? 16.711 -9.200 -10.224 1.00 96.56 223 ALA A N 1
ATOM 1728 C CA . ALA A 1 223 ? 15.722 -10.224 -9.922 1.00 96.56 223 ALA A CA 1
ATOM 1729 C C . ALA A 1 223 ? 14.311 -9.804 -10.361 1.00 96.56 223 ALA A C 1
ATOM 1731 O O . ALA A 1 223 ? 13.970 -8.622 -10.370 1.00 96.56 223 ALA A O 1
ATOM 1732 N N . GLY A 1 224 ? 13.483 -10.804 -10.658 1.00 97.31 224 GLY A N 1
ATOM 1733 C CA . GLY A 1 224 ? 12.082 -10.625 -11.021 1.00 97.31 224 GLY A CA 1
ATOM 1734 C C . GLY A 1 224 ? 11.839 -10.474 -12.521 1.00 97.31 224 GLY A C 1
ATOM 1735 O O . GLY A 1 224 ? 12.755 -10.514 -13.344 1.00 97.31 224 GLY A O 1
ATOM 1736 N N . LYS A 1 225 ? 10.563 -10.355 -12.876 1.00 97.81 225 LYS A N 1
ATOM 1737 C CA . LYS A 1 225 ? 10.057 -10.223 -14.242 1.00 97.81 225 LYS A CA 1
ATOM 1738 C C . LYS A 1 225 ? 9.021 -9.113 -14.299 1.00 97.81 225 LYS A C 1
ATOM 1740 O O . LYS A 1 225 ? 8.160 -9.026 -13.425 1.00 97.81 225 LYS A O 1
ATOM 1745 N N . PHE A 1 226 ? 9.075 -8.306 -15.354 1.00 97.50 226 PHE A N 1
ATOM 1746 C CA . PHE A 1 226 ? 8.033 -7.323 -15.629 1.00 97.50 226 PHE A CA 1
ATOM 1747 C C . PHE A 1 226 ? 6.682 -8.000 -15.857 1.00 97.50 226 PHE A C 1
ATOM 1749 O O . PHE A 1 226 ? 6.595 -9.109 -16.400 1.00 97.50 226 PHE A O 1
ATOM 1756 N N . TRP A 1 227 ? 5.621 -7.291 -15.490 1.00 97.00 227 TRP A N 1
ATOM 1757 C CA . TRP A 1 227 ? 4.248 -7.713 -15.721 1.00 97.00 227 TRP A CA 1
ATOM 1758 C C . TRP A 1 227 ? 3.555 -6.829 -16.750 1.00 97.00 227 TRP A C 1
ATOM 1760 O O . TRP A 1 227 ? 3.687 -5.605 -16.749 1.00 97.00 227 TRP A O 1
ATOM 1770 N N . SER A 1 228 ? 2.735 -7.464 -17.585 1.00 97.88 228 SER A N 1
ATOM 1771 C CA . SER A 1 228 ? 1.639 -6.762 -18.247 1.00 97.88 228 SER A CA 1
ATOM 1772 C C . SER A 1 228 ? 0.652 -6.240 -17.201 1.00 97.88 228 SER A C 1
ATOM 1774 O O . SER A 1 228 ? 0.488 -6.835 -16.130 1.00 97.88 228 SER A O 1
ATOM 1776 N N . LEU A 1 229 ? -0.078 -5.175 -17.528 1.00 97.38 229 LEU A N 1
ATOM 1777 C CA . LEU A 1 229 ? -1.128 -4.644 -16.661 1.00 97.38 229 LEU A CA 1
ATOM 1778 C C . LEU A 1 229 ? -2.155 -5.730 -16.308 1.00 97.38 229 LEU A C 1
ATOM 1780 O O . LEU A 1 229 ? -2.602 -5.819 -15.169 1.00 97.38 229 LEU A O 1
ATOM 1784 N N . SER A 1 230 ? -2.485 -6.618 -17.252 1.00 97.69 230 SER A N 1
ATOM 1785 C CA . SER A 1 230 ? -3.393 -7.734 -16.978 1.00 97.69 230 SER A CA 1
ATOM 1786 C C . SER A 1 230 ? -2.835 -8.708 -15.938 1.00 97.69 230 SER A C 1
ATOM 1788 O O . SER A 1 230 ? -3.608 -9.202 -15.121 1.00 97.69 230 SER A O 1
ATOM 1790 N N . GLN A 1 231 ? -1.533 -9.011 -15.959 1.00 97.75 231 GLN A N 1
ATOM 1791 C CA . GLN A 1 231 ? -0.909 -9.879 -14.953 1.00 97.75 231 GLN A CA 1
ATOM 1792 C C . GLN A 1 231 ? -0.927 -9.220 -13.575 1.00 97.75 231 GLN A C 1
ATOM 1794 O O . GLN A 1 231 ? -1.329 -9.865 -12.612 1.00 97.75 231 GLN A O 1
ATOM 1799 N N . PHE A 1 232 ? -0.585 -7.932 -13.501 1.00 97.88 232 PHE A N 1
ATOM 1800 C CA . PHE A 1 232 ? -0.658 -7.141 -12.272 1.00 97.88 232 PHE A CA 1
ATOM 1801 C C . PHE A 1 232 ? -2.074 -7.119 -11.679 1.00 97.88 232 PHE A C 1
ATOM 1803 O O . PHE A 1 232 ? -2.266 -7.472 -10.517 1.00 97.88 232 PHE A O 1
ATOM 1810 N N . LEU A 1 233 ? -3.089 -6.793 -12.488 1.00 97.12 233 LEU A N 1
ATOM 1811 C CA . LEU A 1 233 ? -4.484 -6.754 -12.038 1.00 97.12 233 LEU A CA 1
ATOM 1812 C C . LEU A 1 233 ? -4.990 -8.135 -11.608 1.00 97.12 233 LEU A C 1
ATOM 1814 O O . LEU A 1 233 ? -5.739 -8.243 -10.641 1.00 97.12 233 LEU A O 1
ATOM 1818 N N . ASN A 1 234 ? -4.593 -9.198 -12.312 1.00 97.62 234 ASN A N 1
ATOM 1819 C CA . ASN A 1 234 ? -4.959 -10.561 -11.933 1.00 97.62 234 ASN A CA 1
ATOM 1820 C C . ASN A 1 234 ? -4.258 -11.019 -10.653 1.00 97.62 234 ASN A C 1
ATOM 1822 O O . ASN A 1 234 ? -4.869 -11.749 -9.883 1.00 97.62 234 ASN A O 1
ATOM 1826 N N . TYR A 1 235 ? -3.018 -10.590 -10.410 1.00 96.81 235 TYR A N 1
ATOM 1827 C CA . TYR A 1 235 ? -2.320 -10.863 -9.157 1.00 96.81 235 TYR A CA 1
ATOM 1828 C C . TYR A 1 235 ? -2.961 -10.127 -7.977 1.00 96.81 235 TYR A C 1
ATOM 1830 O O . TYR A 1 235 ? -3.155 -10.728 -6.925 1.00 96.81 235 TYR A O 1
ATOM 1838 N N . ALA A 1 236 ? -3.310 -8.848 -8.157 1.00 94.75 236 ALA A N 1
ATOM 1839 C CA . ALA A 1 236 ? -3.953 -8.038 -7.125 1.00 94.75 236 ALA A CA 1
ATOM 1840 C C . ALA A 1 236 ? -5.333 -8.592 -6.727 1.00 94.75 236 ALA A C 1
ATOM 1842 O O . ALA A 1 236 ? -5.726 -8.527 -5.561 1.00 94.75 236 ALA A O 1
ATOM 1843 N N . LYS A 1 237 ? -6.066 -9.183 -7.684 1.00 93.19 237 LYS A N 1
ATOM 1844 C CA . LYS A 1 237 ? -7.322 -9.891 -7.409 1.00 93.19 237 LYS A CA 1
ATOM 1845 C C . LYS A 1 237 ? -7.069 -11.062 -6.456 1.00 93.19 237 LYS A C 1
ATOM 1847 O O . LYS A 1 237 ? -6.360 -12.007 -6.782 1.00 93.19 237 LYS A O 1
ATOM 1852 N N . GLY A 1 238 ? -7.712 -11.023 -5.292 1.00 83.88 238 GLY A N 1
ATOM 1853 C CA . GLY A 1 238 ? -7.583 -12.063 -4.268 1.00 83.88 238 GLY A CA 1
ATOM 1854 C C . GLY A 1 238 ? -6.474 -11.809 -3.247 1.00 83.88 238 GLY A C 1
ATOM 1855 O O . GLY A 1 238 ? -6.169 -12.704 -2.461 1.00 83.88 238 GLY A O 1
ATOM 1856 N N . LYS A 1 239 ? -5.877 -10.611 -3.239 1.00 91.06 239 LYS A N 1
ATOM 1857 C CA . LYS A 1 239 ? -5.024 -10.131 -2.144 1.00 91.06 239 LYS A CA 1
ATOM 1858 C C . LYS A 1 239 ? -5.815 -9.242 -1.193 1.00 91.06 239 LYS A C 1
ATOM 1860 O O . LYS A 1 239 ? -6.834 -8.671 -1.575 1.00 91.06 239 LYS A O 1
ATOM 1865 N N . SER A 1 240 ? -5.328 -9.125 0.037 1.00 86.44 240 SER A N 1
ATOM 1866 C CA . SER A 1 240 ? -5.847 -8.232 1.077 1.00 86.44 240 SER A CA 1
ATOM 1867 C C . SER A 1 240 ? -5.439 -6.776 0.816 1.00 86.44 240 SER A C 1
ATOM 1869 O O . SER A 1 240 ? -4.802 -6.149 1.652 1.00 86.44 240 SER A O 1
ATOM 1871 N N . LEU A 1 241 ? -5.756 -6.269 -0.376 1.00 84.88 241 LEU A N 1
ATOM 1872 C CA . LEU A 1 241 ? -5.501 -4.893 -0.793 1.00 84.88 241 LEU A CA 1
ATOM 1873 C C . LEU A 1 241 ? -6.796 -4.084 -0.726 1.00 84.88 241 LEU A C 1
ATOM 1875 O O . LEU A 1 241 ? -7.857 -4.576 -1.114 1.00 84.88 241 LEU A O 1
ATOM 1879 N N . VAL A 1 242 ? -6.693 -2.821 -0.318 1.00 87.12 242 VAL A N 1
ATOM 1880 C CA . VAL A 1 242 ? -7.784 -1.837 -0.404 1.00 87.12 242 VAL A CA 1
ATOM 1881 C C . VAL A 1 242 ? -8.030 -1.441 -1.864 1.00 87.12 242 VAL A C 1
ATOM 1883 O O . VAL A 1 242 ? -9.161 -1.164 -2.263 1.00 87.12 242 VAL A O 1
ATOM 1886 N N . GLY A 1 243 ? -6.985 -1.455 -2.696 1.00 89.12 243 GLY A N 1
ATOM 1887 C CA . GLY A 1 243 ? -7.107 -1.192 -4.125 1.00 89.12 243 GLY A CA 1
ATOM 1888 C C . GLY A 1 243 ? -5.791 -1.298 -4.890 1.00 89.12 243 GLY A C 1
ATOM 1889 O O . GLY A 1 243 ? -4.775 -1.768 -4.384 1.00 89.12 243 GLY A O 1
ATOM 1890 N N . VAL A 1 244 ? -5.818 -0.836 -6.140 1.00 94.56 244 VAL A N 1
ATOM 1891 C CA . VAL A 1 244 ? -4.625 -0.658 -6.978 1.00 94.56 244 VAL A CA 1
ATOM 1892 C C . VAL A 1 244 ? -4.571 0.775 -7.493 1.00 94.56 244 VAL A C 1
ATOM 1894 O O . VAL A 1 244 ? -5.609 1.367 -7.789 1.00 94.56 244 VAL A O 1
ATOM 1897 N N . MET A 1 245 ? -3.367 1.325 -7.632 1.00 93.12 245 MET A N 1
ATOM 1898 C CA . MET A 1 245 ? -3.149 2.655 -8.200 1.00 93.12 245 MET A CA 1
ATOM 1899 C C . MET A 1 245 ? -2.520 2.535 -9.585 1.00 93.12 245 MET A C 1
ATOM 1901 O O . MET A 1 245 ? -1.406 2.040 -9.726 1.00 93.12 245 MET A O 1
ATOM 1905 N N . LEU A 1 246 ? -3.211 3.014 -10.616 1.00 92.56 246 LEU A N 1
ATOM 1906 C CA . LEU A 1 246 ? -2.640 3.115 -11.958 1.00 92.56 246 LEU A CA 1
ATOM 1907 C C . LEU A 1 246 ? -2.105 4.531 -12.163 1.00 92.56 246 LEU A C 1
ATOM 1909 O O . LEU A 1 246 ? -2.872 5.492 -12.145 1.00 92.56 246 LEU A O 1
ATOM 1913 N N . LYS A 1 247 ? -0.790 4.656 -12.342 1.00 86.56 247 LYS A N 1
ATOM 1914 C CA . LYS A 1 247 ? -0.133 5.916 -12.698 1.00 86.56 247 LYS A CA 1
ATOM 1915 C C . LYS A 1 247 ? -0.028 5.962 -14.218 1.00 86.56 247 LYS A C 1
ATOM 1917 O O . LYS A 1 247 ? 0.436 5.001 -14.824 1.00 86.56 247 LYS A O 1
ATOM 1922 N N . ILE A 1 248 ? -0.488 7.049 -14.822 1.00 79.94 248 ILE A N 1
ATOM 1923 C CA . ILE A 1 248 ? -0.364 7.291 -16.260 1.00 79.94 248 ILE A CA 1
ATOM 1924 C C . ILE A 1 248 ? 0.480 8.549 -16.401 1.00 79.94 248 ILE A C 1
ATOM 1926 O O . ILE A 1 248 ? 0.050 9.633 -16.008 1.00 79.94 248 ILE A O 1
ATOM 1930 N N . GLU A 1 249 ? 1.695 8.397 -16.913 1.00 67.69 249 GLU A N 1
ATOM 1931 C CA . GLU A 1 249 ? 2.557 9.536 -17.207 1.00 67.69 249 GLU A CA 1
ATOM 1932 C C . GLU A 1 249 ? 2.054 10.227 -18.477 1.00 67.69 249 GLU A C 1
ATOM 1934 O O . GLU A 1 249 ? 2.048 9.648 -19.562 1.00 67.69 249 GLU A O 1
ATOM 1939 N N . SER A 1 250 ? 1.608 11.476 -18.336 1.00 53.12 250 SER A N 1
ATOM 1940 C CA . SER A 1 250 ? 1.387 12.359 -19.478 1.00 53.12 250 SER A CA 1
ATOM 1941 C C . SER A 1 250 ? 2.689 13.076 -19.787 1.00 53.12 250 SER A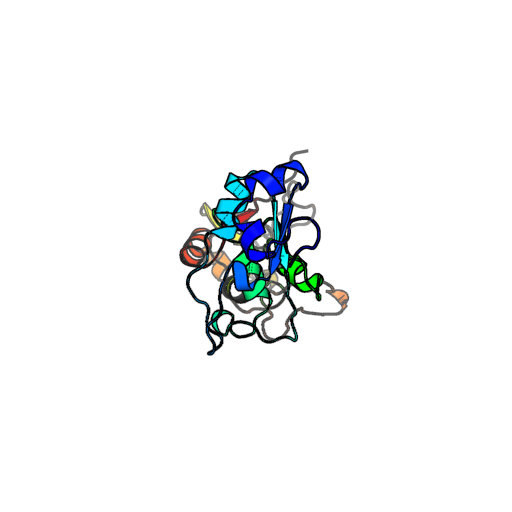 C 1
ATOM 1943 O O . SER A 1 250 ? 3.288 13.692 -18.906 1.00 53.12 250 SER A O 1
ATOM 1945 N N . VAL A 1 251 ? 3.092 13.062 -21.052 1.00 56.41 251 VAL A N 1
ATOM 1946 C CA . VAL A 1 251 ? 4.041 14.053 -21.558 1.00 56.41 251 VAL A CA 1
ATOM 1947 C C . VAL A 1 251 ? 3.391 15.431 -21.495 1.00 56.41 251 VAL A C 1
ATOM 1949 O O . VAL A 1 251 ? 2.205 15.573 -21.802 1.00 56.41 251 VAL A O 1
ATOM 1952 N N . ASN A 1 252 ? 4.140 16.433 -21.032 1.00 44.69 252 ASN A N 1
ATOM 1953 C CA . ASN A 1 252 ? 3.655 17.807 -20.959 1.00 44.69 252 ASN A CA 1
ATOM 1954 C C . ASN A 1 252 ? 3.330 18.284 -22.379 1.00 44.69 252 ASN A C 1
ATOM 1956 O O . ASN A 1 252 ? 4.228 18.506 -23.190 1.00 44.69 252 ASN A O 1
ATOM 1960 N N . SER A 1 253 ? 2.049 18.458 -22.683 1.00 38.09 253 SER A N 1
ATOM 1961 C CA . SER A 1 253 ? 1.628 19.303 -23.794 1.00 38.09 253 SER A CA 1
ATOM 1962 C C . SER A 1 253 ? 1.908 20.749 -23.389 1.00 38.09 253 SER A C 1
ATOM 1964 O O . SER A 1 253 ? 1.206 21.279 -22.526 1.00 38.09 253 SER A O 1
ATOM 1966 N N . ASN A 1 254 ? 2.976 21.332 -23.942 1.00 38.69 254 ASN A N 1
ATOM 1967 C CA . ASN A 1 254 ? 3.224 22.777 -23.879 1.00 38.69 254 ASN A CA 1
ATOM 1968 C C . ASN A 1 254 ? 2.0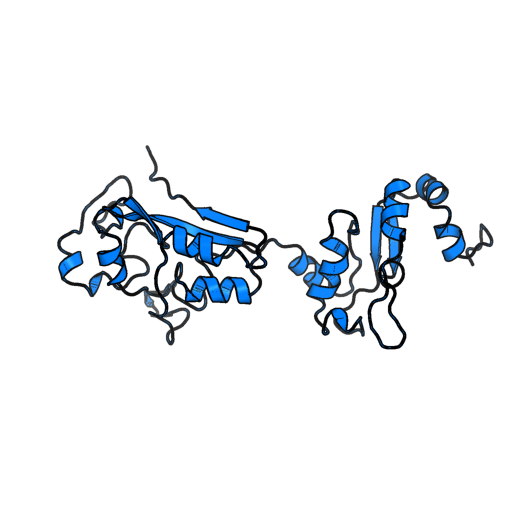42 23.566 -24.448 1.00 38.69 254 ASN A C 1
ATOM 1970 O O . ASN A 1 254 ? 1.484 23.117 -25.477 1.00 38.69 254 ASN A O 1
#

pLDDT: mean 87.5, std 10.18, range [38.09, 98.12]

Sequence (254 aa):
MEPSTNQSYASLLKNLTFIKTFASGILVPKYYIWPVSPTLYLEPRTSVVTDARKAGLEIYASEFANDAHFAYNYSYDPIAEYLSFINDTEFSVDGVLSDFPITPSAAIVLVISNNGASGVYPGCTDLSYIQAVEDGADIIDCNVQVTSDQVPICLSSIDLLSGTTVIQVPSFSSRASTVPEIQTAAGIFTFNFKWDEIQKVSPEISNPQYNYRLLRNPAYKNAGKFWSLSQFLNYAKGKSLVGVMLKIESVNSN

Foldseek 3Di:
DDVPPPDDPVVVLVCLLVVVVPAQADEEEPCQQFPADPVQATDDGDCSQVVNVVSNHAYEYEDQELPDRHHCVQVSQSLSVLCVQAVDPRRHGPYYDYPDVVS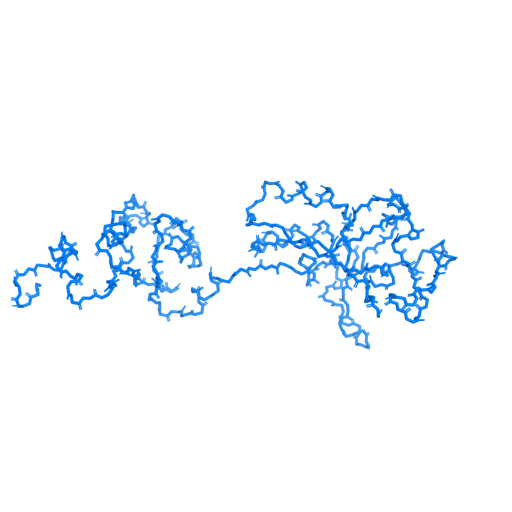NVVSPDQAEDQLACLLAAQGQFPVSNVVNLVVPHQAYEFAWDAALVGFTWGDNDQFCVPFWPQVVPVVQVVQFDDDVLRHRDTGRGRHSHDPVVVQVIFGARDDVPVVVSDGSHPVNGRPGTIDTPVVVVVVCVPGNHNYYHYHYDDRDPD

Solvent-accessible surface area (backbone atoms only — not comparable to full-atom values): 14224 Å² total; per-residue (Å²): 108,44,86,91,77,73,36,43,69,77,59,53,66,74,40,45,63,64,49,41,78,82,37,67,54,48,79,41,56,43,54,64,42,45,30,63,45,99,85,36,36,72,46,79,64,53,62,55,57,56,53,32,48,75,42,68,24,47,40,30,35,27,88,44,53,82,92,55,94,70,44,56,81,37,71,83,36,57,48,58,49,51,40,74,43,57,72,40,97,84,64,41,42,80,43,74,49,53,84,48,63,66,51,56,54,62,58,70,56,86,40,64,37,64,32,16,31,38,66,60,26,10,46,28,13,54,55,5,45,54,47,22,55,75,74,62,30,33,22,50,35,33,38,54,36,49,23,56,73,69,48,51,24,27,35,88,50,60,37,38,77,54,54,32,46,40,87,80,38,78,79,52,66,81,60,47,45,70,47,75,64,77,36,87,61,72,36,38,43,43,54,77,35,41,62,79,57,55,72,72,46,47,38,24,38,57,42,92,42,60,95,74,68,48,48,65,33,73,91,33,33,54,44,58,45,74,34,42,43,68,54,51,57,56,60,54,58,93,48,95,47,85,49,72,43,79,43,72,83,74,62,70,82,127

Organism: Acorus calamus (NCBI:txid4465)

Nearest PDB structures (foldseek):
  5t9c-assembly1_E  TM=8.281E-01  e=1.423E-07  Bacillus subtilis subsp. subtilis str. 168
  1t8q-assembly2_C  TM=7.504E-01  e=1.038E-07  Escherichia coli
  8cwp-assembly1_A-2 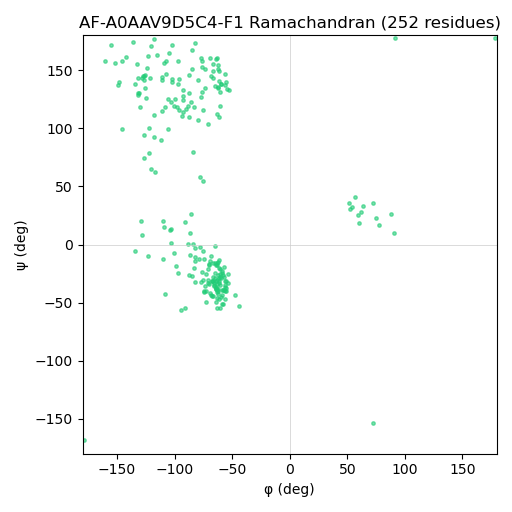 TM=7.221E-01  e=5.192E-08  Haemophilus influenzae
  5t91-assembly1_A  TM=7.970E-01  e=6.452E-07  Bacillus subtilis subsp. subtilis str. 168
  2pz0-assembly1_A  TM=8.593E-01  e=4.547E-06  Caldanaerobacter subterraneus subsp. tengcongensis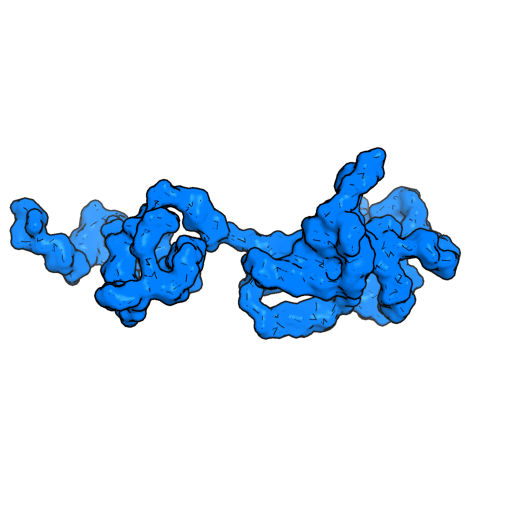 MB4